Protein 4ASM (pdb70)

B-factor: mean 12.95, std 9.37, range [2.99, 90.41]

Radius of gyration: 19.52 Å; Cα contacts (8 Å, |Δi|>4): 991; chains: 1; bounding box: 54×46×47 Å

Solvent-accessible surface area: 14973 Å² total; per-residue (Å²): 211,87,60,8,79,144,34,102,51,32,6,116,16,27,107,76,85,90,40,123,39,47,87,60,1,4,5,24,0,84,32,99,24,108,62,34,107,98,84,46,54,10,14,34,167,65,81,126,15,0,22,1,36,16,0,44,117,89,110,44,110,61,11,101,106,86,6,34,5,0,0,52,19,38,36,40,6,0,8,0,54,82,21,33,0,20,0,37,0,22,55,82,129,81,32,91,47,65,21,88,10,99,126,135,65,94,43,65,36,68,24,0,46,0,0,1,0,0,2,90,49,93,7,80,65,55,2,0,2,1,0,96,1,56,1,3,56,8,1,3,0,0,7,0,23,1,5,1,15,52,21,19,1,12,0,4,0,1,18,0,4,0,1,20,16,95,90,91,65,0,59,136,32,0,19,67,0,2,1,0,0,18,0,24,35,81,88,144,72,109,43,66,11,60,5,24,4,104,22,0,40,9,9,102,101,85,21,118,55,4,6,33,92,69,4,42,0,0,1,7,1,51,28,33,37,60,0,13,1,1,5,72,31,74,49,0,1,9,2,14,47,21,0,2,18,2,54,59,50,106,25,72,68,44,52,6,25,4,35,14,31,87,48,66,26,55,115,7,128,32,78,117,85,140,62,37,8,76,36,55,130,9,90,44,24,76,39,0,70,124,102,9,133,20,10,5,0,0,0,8,37,28,26,123,47,53,57,80,0,43,79,76,0,4,0,0,0,0,0,17,1,22,35,93,3,1,52,47,144,48,15,8,46,86,71,27,35,89,65,106,176,37,1,16,0,40,0,28,3,0,2,1,16,58,27,57,148

Nearest PDB structures (foldseek):
  4asm-assembly1_B  TM=1.003E+00  e=2.017E-78  Zobellia galactanivorans
  5t9x-assembly3_C  TM=9.000E-01  e=1.193E-32  Bacteroides uniformis
  3wz1-assembly1_A  TM=9.423E-01  e=1.348E-29  Microbulbifer thermotolerans
  4atf-assembly1_A  TM=8.490E-01  e=2.443E-29  Zobellia galactanivorans
  1o4z-assembly1_A  TM=8.533E-01  e=2.873E-29  Zobellia galactanivorans

Foldseek 3Di:
DAPCPVPDDLDDLDPPKDKDFPVLQWALLADWFAFDQDFDFDHPDPHRFKTFDDDDAPVRHRDCDQAAALEGEGRRQWIGYPLWTKKFKAFDPPAKDWDQAPVRRIDIFGHIYIIKMWTPDWDDPQKKKKFWWQAFLFQWWFFKWWAFSNRFWIFTFWTASFHCAPVSVNQVRFQWTQGKIWGFQDPPVTDIDMAFAPQSRPHAPPRSGSHRPTWMWMWRPHFQFKIWIDIRSHTAKMGGFFKIWGQHRHRDIWIKGAPDWPDQAQVIDADDDPRTRDIDTADDNVRRVVPGDATPQRSHCSVVPSSTDDGIIIIMTMIHDHNVCRVSVVGHDPVQSVDRRSGMMIISIMIMIHMDD

Sequence (357 aa):
QYDWDNVPIPANAGAGKTWKLQTAASDDFNYTFNPTNNVVDFGPNGNMKWYNKYHNRPNGQPNNFEGPGPTKWMQNHVAVSGGNLNIWASRIPGATKSFTGSNNTPPISRPEETRAGCITNKTRVKYPVFVEARVKVMNSTLASDIWLLSPDDTQEIDIMECYGGPGNDNRNSYFASKIHLSHHVFIRPPNFKDYQPADLNSWWGKNGVTQWGGKTIRIGVNWVSPTRLEYFVDGQMVRILDNDAVQTRLADGTWQYTYPAGVTSTGVNGQLIKENGYQKMNIASSLSDAKNKSNISVIDPFNYLNNGRKFSKEMDIIINVEDQSWQAEAYRSPNAAEMANFYDNNLLVDWIRVYKPVN

Structure (mmCIF, N/CA/C/O backbone):
data_4ASM
#
_entry.id   4ASM
#
_cell.length_a   53.247
_cell.length_b   77.268
_cell.length_c   83.695
_cell.angle_alpha   90.00
_cell.angle_beta   90.00
_cell.angle_gamma   90.00
#
_symmetry.space_group_name_H-M   'P 21 21 21'
#
loop_
_entity.id
_entity.type
_entity.pdbx_description
1 polymer 'BETA-AGARASE D'
2 non-polymer 'CALCIUM ION'
3 non-polymer IMIDAZOLE
4 non-polymer DI(HYDROXYETHYL)ETHER
5 water water
#
loop_
_atom_site.group_PDB
_atom_site.id
_atom_site.type_symbol
_atom_site.label_atom_id
_atom_site.label_alt_id
_atom_site.label_comp_id
_atom_site.label_asym_id
_atom_site.label_entity_id
_atom_site.label_seq_id
_atom_site.pdbx_PDB_ins_code
_atom_site.Cartn_x
_atom_site.Cartn_y
_atom_site.Cartn_z
_atom_site.occupancy
_atom_site.B_iso_or_equiv
_atom_site.auth_seq_id
_atom_site.auth_comp_id
_atom_site.auth_asym_id
_atom_site.auth_atom_id
_atom_site.pdbx_PDB_model_num
ATOM 1 N N . GLN A 1 7 ? 10.522 36.510 4.211 1.00 18.95 2 GLN B N 1
ATOM 2 C CA . GLN A 1 7 ? 11.084 36.776 5.577 1.00 18.57 2 GLN B CA 1
ATOM 3 C C . GLN A 1 7 ? 10.489 35.826 6.610 1.00 17.53 2 GLN B C 1
ATOM 4 O O . GLN A 1 7 ? 9.323 35.428 6.498 1.00 18.60 2 GLN B O 1
ATOM 10 N N . TYR A 1 8 ? 11.304 35.458 7.598 1.00 15.12 3 TYR B N 1
ATOM 11 C CA . TYR A 1 8 ? 10.901 34.491 8.623 1.00 13.48 3 TYR B CA 1
ATOM 12 C C . TYR A 1 8 ? 11.337 34.985 9.983 1.00 12.56 3 TYR B C 1
ATOM 13 O O . TYR A 1 8 ? 12.315 35.736 10.083 1.00 12.17 3 TYR B O 1
ATOM 22 N N . ASP A 1 9 ? 10.642 34.525 11.026 1.00 11.19 4 ASP B N 1
ATOM 23 C CA . ASP A 1 9 ? 10.964 34.916 12.404 1.00 11.09 4 ASP B CA 1
ATOM 24 C C . ASP A 1 9 ? 12.413 34.667 12.791 1.00 10.96 4 ASP B C 1
ATOM 25 O O . ASP A 1 9 ? 12.954 35.385 13.653 1.00 11.60 4 ASP B O 1
ATOM 30 N N . TRP A 1 10 ? 13.018 33.647 12.187 1.00 9.93 5 TRP B N 1
ATOM 31 C CA . TRP A 1 10 ? 14.361 33.199 12.542 1.00 9.78 5 TRP B CA 1
ATOM 32 C C . TRP A 1 10 ? 15.431 33.846 11.679 1.00 10.69 5 TRP B C 1
ATOM 33 O O . TRP A 1 10 ? 16.601 33.478 11.756 1.00 10.38 5 TRP B O 1
ATOM 44 N N . ASP A 1 11 ? 15.050 34.787 10.812 1.00 11.43 6 ASP B N 1
ATOM 45 C CA . ASP A 1 11 ? 16.023 35.317 9.863 1.00 12.95 6 ASP B CA 1
ATOM 46 C C . ASP A 1 11 ? 17.291 35.852 10.542 1.00 12.63 6 ASP B C 1
ATOM 47 O O . ASP A 1 11 ? 18.382 35.667 10.022 1.00 13.63 6 ASP B O 1
ATOM 52 N N . ASN A 1 12 ? 17.119 36.492 11.697 1.00 12.53 7 ASN B N 1
ATOM 53 C CA . ASN A 1 12 ? 18.233 37.131 12.416 1.00 12.03 7 ASN B CA 1
ATOM 54 C C . ASN A 1 12 ? 18.997 36.198 13.359 1.00 11.33 7 ASN B C 1
ATOM 55 O O . ASN A 1 12 ? 19.922 36.626 14.059 1.00 10.71 7 ASN B O 1
ATOM 60 N N . VAL A 1 13 ? 18.610 34.925 13.373 1.00 9.90 8 VAL B N 1
ATOM 61 C CA . VAL A 1 13 ? 19.112 33.989 14.375 1.00 9.79 8 VAL B CA 1
ATOM 62 C C . VAL A 1 13 ? 20.133 33.047 13.770 1.00 9.62 8 VAL B C 1
ATOM 63 O O . VAL A 1 13 ? 19.807 32.250 12.891 1.00 9.43 8 VAL B O 1
ATOM 67 N N . PRO A 1 14 ? 21.389 33.127 14.219 1.00 10.05 9 PRO B N 1
ATOM 68 C CA . PRO A 1 14 ? 22.398 32.237 13.653 1.00 10.73 9 PRO B CA 1
ATOM 69 C C . PRO A 1 14 ? 22.029 30.763 13.813 1.00 10.59 9 PRO B C 1
ATOM 70 O O . PRO A 1 14 ? 21.411 30.377 14.808 1.00 10.23 9 PRO B O 1
ATOM 74 N N . ILE A 1 15 ? 22.389 29.978 12.811 1.00 11.27 10 ILE B N 1
ATOM 75 C CA . ILE A 1 15 ? 22.251 28.532 12.876 1.00 11.93 10 ILE B CA 1
ATOM 76 C C . ILE A 1 15 ? 23.447 27.999 13.663 1.00 11.49 10 ILE B C 1
ATOM 77 O O . ILE A 1 15 ? 24.591 28.152 13.234 1.00 11.86 10 ILE B O 1
ATOM 82 N N . PRO A 1 16 ? 23.200 27.393 14.845 1.00 11.12 11 PRO B N 1
ATOM 83 C CA . PRO A 1 16 ? 24.336 27.062 15.715 1.00 11.36 11 PRO B CA 1
ATOM 84 C C . PRO A 1 16 ? 25.097 25.802 15.323 1.00 11.42 11 PRO B C 1
ATOM 85 O O . PRO A 1 16 ? 26.216 25.598 15.787 1.00 13.00 11 PRO B O 1
ATOM 89 N N . ALA A 1 17 ? 24.498 24.956 14.494 1.00 10.44 12 ALA B N 1
ATOM 90 C CA . ALA A 1 17 ? 25.160 23.754 14.029 1.00 10.77 12 ALA B CA 1
ATOM 91 C C . ALA A 1 17 ? 26.115 24.088 12.884 1.00 11.22 12 ALA B C 1
ATOM 92 O O . ALA A 1 17 ? 25.898 25.050 12.126 1.00 11.53 12 ALA B O 1
ATOM 94 N N . ASN A 1 18 ? 27.168 23.292 12.774 1.00 11.68 13 ASN B N 1
ATOM 95 C CA . ASN A 1 18 ? 28.191 23.489 11.748 1.00 13.57 13 ASN B CA 1
ATOM 96 C C . ASN A 1 18 ? 27.867 22.659 10.514 1.00 13.69 13 ASN B C 1
ATOM 97 O O . ASN A 1 18 ? 27.892 21.430 10.587 1.00 14.48 13 ASN B O 1
ATOM 102 N N . ALA A 1 19 ? 27.591 23.337 9.393 1.00 14.25 14 ALA B N 1
ATOM 103 C CA . ALA A 1 19 ? 27.283 22.668 8.115 1.00 15.35 14 ALA B CA 1
ATOM 104 C C . ALA A 1 19 ? 28.470 21.886 7.560 1.00 16.45 14 ALA B C 1
ATOM 105 O O . ALA A 1 19 ? 28.292 20.984 6.737 1.00 17.43 14 ALA B O 1
ATOM 107 N N . GLY A 1 20 ? 29.673 22.234 8.019 1.00 17.89 15 GLY B N 1
ATOM 108 C CA . GLY A 1 20 ? 30.910 21.571 7.582 1.00 18.69 15 GLY B CA 1
ATOM 109 C C . GLY A 1 20 ? 31.679 22.432 6.592 1.00 19.73 15 GLY B C 1
ATOM 110 O O . GLY A 1 20 ? 31.124 23.359 5.986 1.00 19.38 15 GLY B O 1
ATOM 111 N N . ALA A 1 21 ? 32.967 22.133 6.438 1.00 21.00 16 ALA B N 1
ATOM 112 C CA . ALA A 1 21 ? 33.829 22.881 5.523 1.00 22.09 16 ALA B CA 1
ATOM 113 C C . ALA A 1 21 ? 33.304 22.801 4.092 1.00 22.45 16 ALA B C 1
ATOM 114 O O . ALA A 1 21 ? 33.017 21.713 3.580 1.00 23.36 16 ALA B O 1
ATOM 116 N N . GLY A 1 22 ? 33.145 23.967 3.476 1.00 23.03 17 GLY B N 1
ATOM 117 C CA . GLY A 1 22 ? 32.690 24.070 2.094 1.00 23.32 17 GLY B CA 1
ATOM 118 C C . GLY A 1 22 ? 31.183 24.056 1.937 1.00 23.28 17 GLY B C 1
ATOM 119 O O . GLY A 1 22 ? 30.664 24.223 0.828 1.00 23.84 17 GLY B O 1
ATOM 120 N N . LYS A 1 23 ? 30.484 23.886 3.055 1.00 22.62 18 LYS B N 1
ATOM 121 C CA . LYS A 1 23 ? 29.040 23.695 3.041 1.00 21.67 18 LYS B CA 1
ATOM 122 C C . LYS A 1 23 ? 28.289 24.819 3.728 1.00 20.92 18 LYS B C 1
ATOM 123 O O . LYS A 1 23 ? 28.849 25.566 4.537 1.00 21.13 18 LYS B O 1
ATOM 129 N N . THR A 1 24 ? 27.010 24.945 3.389 1.00 19.42 19 THR B N 1
ATOM 130 C CA . THR A 1 24 ? 26.130 25.910 4.031 1.00 18.16 19 THR B CA 1
ATOM 131 C C . THR A 1 24 ? 24.802 25.220 4.313 1.00 16.50 19 THR B C 1
ATOM 132 O O . THR A 1 24 ? 24.559 24.113 3.824 1.00 15.83 19 THR B O 1
ATOM 136 N N . TRP A 1 25 ? 23.959 25.881 5.102 1.00 14.92 20 TRP B N 1
ATOM 137 C CA . TRP A 1 25 ? 22.644 25.348 5.464 1.00 13.76 20 TRP B CA 1
ATOM 138 C C . TRP A 1 25 ? 21.581 25.838 4.499 1.00 13.61 20 TRP B C 1
ATOM 139 O O . TRP A 1 25 ? 21.474 27.040 4.250 1.00 14.24 20 TRP B O 1
ATOM 150 N N . LYS A 1 26 ? 20.807 24.900 3.967 1.00 13.13 21 LYS B N 1
ATOM 151 C CA . LYS A 1 26 ? 19.673 25.228 3.111 1.00 12.29 21 LYS B CA 1
ATOM 152 C C . LYS A 1 26 ? 18.352 25.032 3.848 1.00 11.60 21 LYS B C 1
ATOM 153 O O . LYS A 1 26 ? 18.061 23.933 4.322 1.00 11.45 21 LYS B O 1
ATOM 159 N N . LEU A 1 27 ? 17.554 26.093 3.919 1.00 10.58 22 LEU B N 1
ATOM 160 C CA . LEU A 1 27 ? 16.252 26.032 4.565 1.00 11.13 22 LEU B CA 1
ATOM 161 C C . LEU A 1 27 ? 15.326 25.069 3.838 1.00 11.06 22 LEU B C 1
ATOM 162 O O . LEU A 1 27 ? 15.176 25.140 2.609 1.00 11.74 22 LEU B O 1
ATOM 167 N N . GLN A 1 28 ? 14.725 24.164 4.608 1.00 10.48 23 GLN B N 1
ATOM 168 C CA . GLN A 1 28 ? 13.704 23.251 4.105 1.00 10.03 23 GLN B CA 1
ATOM 169 C C . GLN A 1 28 ? 12.366 23.942 4.281 1.00 10.59 23 GLN B C 1
ATOM 170 O O . GLN A 1 28 ? 11.789 23.985 5.366 1.00 10.09 23 GLN B O 1
ATOM 176 N N . THR A 1 29 ? 11.914 24.569 3.202 1.00 10.51 24 THR B N 1
ATOM 177 C CA . THR A 1 29 ? 10.805 25.504 3.235 1.00 11.70 24 THR B CA 1
ATOM 178 C C . THR A 1 29 ? 9.470 24.851 3.624 1.00 9.98 24 THR B C 1
ATOM 179 O O . THR A 1 29 ? 8.743 25.377 4.469 1.00 9.50 24 THR B O 1
ATOM 183 N N . ALA A 1 30 ? 9.176 23.681 3.063 1.00 9.55 25 ALA B N 1
ATOM 184 C CA . ALA A 1 30 ? 7.892 23.037 3.330 1.00 8.90 25 ALA B CA 1
ATOM 185 C C . ALA A 1 30 ? 7.785 22.565 4.778 1.00 8.79 25 ALA B C 1
ATOM 186 O O . ALA A 1 30 ? 6.732 22.659 5.379 1.00 9.16 25 ALA B O 1
ATOM 188 N N . ALA A 1 31 ? 8.900 22.075 5.329 1.00 8.74 26 ALA B N 1
ATOM 189 C CA . ALA A 1 31 ? 8.902 21.593 6.719 1.00 7.93 26 ALA B CA 1
ATOM 190 C C . ALA A 1 31 ? 8.836 22.706 7.757 1.00 8.00 26 ALA B C 1
ATOM 191 O O . ALA A 1 31 ? 8.257 22.529 8.831 1.00 7.90 26 ALA B O 1
ATOM 193 N N . SER A 1 32 ? 9.466 23.834 7.443 1.00 7.64 27 SER B N 1
ATOM 194 C CA . SER A 1 32 ? 9.621 24.910 8.422 1.00 7.83 27 SER B CA 1
ATOM 195 C C . SER A 1 32 ? 8.348 25.726 8.589 1.00 7.87 27 SER B C 1
ATOM 196 O O . SER A 1 32 ? 7.542 25.836 7.669 1.00 8.47 27 SER B O 1
ATOM 199 N N . ASP A 1 33 ? 8.169 26.306 9.768 1.00 7.47 28 ASP B N 1
ATOM 200 C CA . ASP A 1 33 ? 6.956 27.049 10.056 1.00 7.52 28 ASP B CA 1
ATOM 201 C C . ASP A 1 33 ? 7.221 28.077 11.161 1.00 8.10 28 ASP B C 1
ATOM 202 O O . ASP A 1 33 ? 7.653 27.711 12.267 1.00 7.94 28 ASP B O 1
ATOM 207 N N . ASP A 1 34 ? 6.972 29.355 10.885 1.00 8.08 29 ASP B N 1
ATOM 208 C CA . ASP A 1 34 ? 7.034 30.350 11.955 1.00 8.70 29 ASP B CA 1
ATOM 209 C C . ASP A 1 34 ? 5.681 30.743 12.564 1.00 8.16 29 ASP B C 1
ATOM 210 O O . ASP A 1 34 ? 5.605 31.706 13.346 1.00 8.31 29 ASP B O 1
ATOM 215 N N . PHE A 1 35 ? 4.628 29.983 12.227 1.00 7.58 30 PHE B N 1
ATOM 216 C CA . PHE A 1 35 ? 3.349 29.986 12.962 1.00 8.34 30 PHE B CA 1
ATOM 217 C C . PHE A 1 35 ? 2.699 31.362 13.129 1.00 9.44 30 PHE B C 1
ATOM 218 O O . PHE A 1 35 ? 2.174 31.669 14.194 1.00 9.60 30 PHE B O 1
ATOM 226 N N . ASN A 1 36 ? 2.679 32.161 12.060 1.00 10.91 31 ASN B N 1
ATOM 227 C CA . ASN A 1 36 ? 2.177 33.540 12.189 1.00 11.85 31 ASN B CA 1
ATOM 228 C C . ASN A 1 36 ? 0.766 33.749 11.625 1.00 13.05 31 ASN B C 1
ATOM 229 O O . ASN A 1 36 ? 0.213 34.863 11.645 1.00 14.20 31 ASN B O 1
ATOM 234 N N . TYR A 1 37 ? 0.173 32.640 11.223 1.00 11.13 32 TYR B N 1
ATOM 235 C CA . TYR A 1 37 ? -1.151 32.583 10.639 1.00 11.44 32 TYR B CA 1
ATOM 236 C C . TYR A 1 37 ? -2.170 32.184 11.697 1.00 11.85 32 TYR B C 1
ATOM 237 O O . TYR A 1 37 ? -1.821 31.971 12.872 1.00 12.25 32 TYR B O 1
ATOM 246 N N . THR A 1 38 ? -3.432 32.089 11.287 1.00 12.66 33 THR B N 1
ATOM 247 C CA . THR A 1 38 ? -4.497 31.639 12.157 1.00 13.67 33 THR B CA 1
ATOM 248 C C . THR A 1 38 ? -4.910 30.226 11.784 1.00 13.80 33 THR B C 1
ATOM 249 O O . THR A 1 38 ? -5.165 29.930 10.615 1.00 15.27 33 THR B O 1
ATOM 253 N N . PHE A 1 39 ? -4.905 29.340 12.779 1.00 12.25 34 PHE B N 1
ATOM 254 C CA . PHE A 1 39 ? -5.550 28.050 12.682 1.00 11.43 34 PHE B CA 1
ATOM 255 C C . PHE A 1 39 ? -6.407 27.924 13.934 1.00 11.63 34 PHE B C 1
ATOM 256 O O . PHE A 1 39 ? -5.876 27.821 15.047 1.00 11.50 34 PHE B O 1
ATOM 264 N N . ASN A 1 40 ? -7.726 27.983 13.773 1.00 12.22 35 ASN B N 1
ATOM 265 C CA . ASN A 1 40 ? -8.613 27.840 14.915 1.00 12.58 35 ASN B CA 1
ATOM 266 C C . ASN A 1 40 ? -8.792 26.367 15.268 1.00 11.93 35 ASN B C 1
ATOM 267 O O . ASN A 1 40 ? -8.878 25.521 14.372 1.00 11.67 35 ASN B O 1
ATOM 272 N N . PRO A 1 41 ? -8.844 26.058 16.573 1.00 10.82 36 PRO B N 1
ATOM 273 C CA . PRO A 1 41 ? -8.890 24.666 16.976 1.00 10.60 36 PRO B CA 1
ATOM 274 C C . PRO A 1 41 ? -10.184 24.001 16.523 1.00 11.07 36 PRO B C 1
ATOM 275 O O . PRO A 1 41 ? -11.234 24.662 16.437 1.00 11.19 36 PRO B O 1
ATOM 279 N N . THR A 1 42 ? -10.107 22.709 16.237 1.00 10.58 37 THR B N 1
ATOM 280 C CA . THR A 1 42 ? -11.248 21.928 15.761 1.00 10.78 37 THR B CA 1
ATOM 281 C C . THR A 1 42 ? -11.144 20.487 16.248 1.00 10.71 37 THR B C 1
ATOM 282 O O . THR A 1 42 ? -10.025 19.961 16.367 1.00 11.27 37 THR B O 1
ATOM 286 N N . ASN A 1 43 ? -12.290 19.859 16.510 1.00 11.57 38 ASN B N 1
ATOM 287 C CA . ASN A 1 43 ? -12.394 18.426 16.844 1.00 12.56 38 ASN B CA 1
ATOM 288 C C . ASN A 1 43 ? -12.073 17.530 15.648 1.00 11.59 38 ASN B C 1
ATOM 289 O O . ASN A 1 43 ? -11.811 16.346 15.812 1.00 12.17 38 ASN B O 1
ATOM 294 N N . ASN A 1 44 ? -12.150 18.079 14.435 1.00 11.48 39 ASN B N 1
ATOM 295 C CA . ASN A 1 44 ? -11.892 17.282 13.248 1.00 11.31 39 ASN B CA 1
ATOM 296 C C . ASN A 1 44 ? -10.404 17.073 13.038 1.00 10.42 39 ASN B C 1
ATOM 297 O O . ASN A 1 44 ? -9.602 17.948 13.380 1.00 10.55 39 ASN B O 1
ATOM 302 N N . VAL A 1 45 ? -10.050 15.926 12.471 1.00 10.50 40 VAL B N 1
ATOM 303 C CA . VAL A 1 45 ? -8.671 15.696 12.029 1.00 10.46 40 VAL B CA 1
ATOM 304 C C . VAL A 1 45 ? -8.478 16.452 10.728 1.00 11.18 40 VAL B C 1
ATOM 305 O O . VAL A 1 45 ? -9.145 16.155 9.722 1.00 12.37 40 VAL B O 1
ATOM 309 N N . VAL A 1 46 ? -7.610 17.455 10.761 1.00 10.04 41 VAL B N 1
ATOM 310 C CA . VAL A 1 46 ? -7.390 18.325 9.613 1.00 10.58 41 VAL B CA 1
ATOM 311 C C . VAL A 1 46 ? -5.907 18.652 9.423 1.00 10.57 41 VAL B C 1
ATOM 312 O O . VAL A 1 46 ? -5.099 18.587 10.371 1.00 10.43 41 VAL B O 1
ATOM 316 N N . ASP A 1 47 ? -5.563 19.028 8.203 1.00 10.57 42 ASP B N 1
ATOM 317 C CA . ASP A 1 47 ? -4.269 19.603 7.904 1.00 10.40 42 ASP B CA 1
ATOM 318 C C . ASP A 1 47 ? -4.349 21.093 8.194 1.00 10.57 42 ASP B C 1
ATOM 319 O O . ASP A 1 47 ? -5.425 21.706 8.070 1.00 12.15 42 ASP B O 1
ATOM 324 N N . PHE A 1 48 ? -3.217 21.695 8.532 1.00 10.21 43 PHE B N 1
ATOM 325 C CA . PHE A 1 48 ? -3.161 23.142 8.718 1.00 9.67 43 PHE B CA 1
ATOM 326 C C . PHE A 1 48 ? -1.816 23.725 8.324 1.00 10.21 43 PHE B C 1
ATOM 327 O O . PHE A 1 48 ? -0.832 23.009 8.161 1.00 9.51 43 PHE B O 1
ATOM 335 N N . GLY A 1 49 ? -1.806 25.036 8.126 1.00 10.11 44 GLY B N 1
ATOM 336 C CA . GLY A 1 49 ? -0.638 25.778 7.690 1.00 10.61 44 GLY B CA 1
ATOM 337 C C . GLY A 1 49 ? -1.040 27.152 7.188 1.00 11.16 44 GLY B C 1
ATOM 338 O O . GLY A 1 49 ? -2.223 27.495 7.190 1.00 11.59 44 GLY B O 1
ATOM 339 N N . PRO A 1 50 ? -0.055 27.943 6.767 1.00 12.54 45 PRO B N 1
ATOM 340 C CA . PRO A 1 50 ? -0.319 29.302 6.266 1.00 13.50 45 PRO B CA 1
ATOM 341 C C . PRO A 1 50 ? -0.956 29.245 4.889 1.00 15.87 45 PRO B C 1
ATOM 342 O O . PRO A 1 50 ? -0.753 28.276 4.155 1.00 15.62 45 PRO B O 1
ATOM 346 N N . ASN A 1 51 ? -1.715 30.277 4.531 1.00 17.89 46 ASN B N 1
ATOM 347 C CA . ASN A 1 51 ? -2.333 30.344 3.195 1.00 20.31 46 ASN B CA 1
ATOM 348 C C . ASN A 1 51 ? -2.936 28.990 2.795 1.00 21.05 46 ASN B C 1
ATOM 349 O O . ASN A 1 51 ? -3.735 28.421 3.541 1.00 21.32 46 ASN B O 1
ATOM 354 N N . GLY A 1 52 ? -2.531 28.474 1.635 1.00 21.61 47 GLY B N 1
ATOM 355 C CA . GLY A 1 52 ? -2.988 27.154 1.186 1.00 22.56 47 GLY B CA 1
ATOM 356 C C . GLY A 1 52 ? -2.197 25.980 1.759 1.00 23.24 47 GLY B C 1
ATOM 357 O O . GLY A 1 52 ? -2.673 24.832 1.746 1.00 23.68 47 GLY B O 1
ATOM 358 N N . ASN A 1 53 ? -0.999 26.259 2.271 1.00 22.60 48 ASN B N 1
ATOM 359 C CA . ASN A 1 53 ? -0.061 25.202 2.667 1.00 22.22 48 ASN B CA 1
ATOM 360 C C . ASN A 1 53 ? -0.576 24.237 3.728 1.00 21.08 48 ASN B C 1
ATOM 361 O O . ASN A 1 53 ? -1.191 24.630 4.722 1.00 21.84 48 ASN B O 1
ATOM 366 N N . MET A 1 54 ? -0.325 22.960 3.507 1.00 19.09 49 MET B N 1
ATOM 367 C CA . MET A 1 54 ? -0.588 21.959 4.523 1.00 17.95 49 MET B CA 1
ATOM 368 C C . MET A 1 54 ? 0.773 21.608 5.088 1.00 15.10 49 MET B C 1
ATOM 369 O O . MET A 1 54 ? 1.547 20.904 4.441 1.00 15.80 49 MET B O 1
ATOM 374 N N . LYS A 1 55 ? 1.080 22.094 6.287 1.00 10.62 50 LYS B N 1
ATOM 375 C CA . LYS A 1 55 ? 2.364 21.769 6.894 1.00 8.25 50 LYS B CA 1
ATOM 376 C C . LYS A 1 55 ? 2.242 20.757 8.025 1.00 7.08 50 LYS B C 1
ATOM 377 O O . LYS A 1 55 ? 3.221 20.098 8.351 1.00 6.90 50 LYS B O 1
ATOM 383 N N . TRP A 1 56 ? 1.073 20.687 8.647 1.00 6.53 51 TRP B N 1
ATOM 384 C CA . TRP A 1 56 ? 0.842 19.836 9.803 1.00 6.53 51 TRP B CA 1
ATOM 385 C C . TRP A 1 56 ? -0.529 19.205 9.735 1.00 7.12 51 TRP B C 1
ATOM 386 O O . TRP A 1 56 ? -1.411 19.704 9.019 1.00 6.95 51 TRP B O 1
ATOM 397 N N . TYR A 1 57 ? -0.729 18.146 10.507 1.00 6.44 52 TYR B N 1
ATOM 398 C CA . TYR A 1 57 ? -2.079 17.741 10.911 1.00 6.20 52 TYR B CA 1
ATOM 399 C C . TYR A 1 57 ? -2.161 17.603 12.430 1.00 6.34 52 TYR B C 1
ATOM 400 O O . TYR A 1 57 ? -1.146 17.358 13.107 1.00 6.42 52 TYR B O 1
ATOM 409 N N . ASN A 1 58 ? -3.372 17.779 12.956 1.00 6.67 53 ASN B N 1
ATOM 410 C CA . ASN A 1 58 ? -3.605 17.873 14.396 1.00 6.92 53 ASN B CA 1
ATOM 411 C C . ASN A 1 58 ? -3.791 16.524 15.077 1.00 6.57 53 ASN B C 1
ATOM 412 O O . ASN A 1 58 ? -4.640 16.373 15.979 1.00 7.07 53 ASN B O 1
ATOM 417 N N . LYS A 1 59 ? -2.956 15.557 14.688 1.00 7.01 54 LYS B N 1
ATOM 418 C CA . LYS A 1 59 ? -3.029 14.228 15.259 1.00 7.30 54 LYS B CA 1
ATOM 419 C C . LYS A 1 59 ? -1.636 13.608 15.325 1.00 6.86 54 LYS B C 1
ATOM 420 O O . LYS A 1 59 ? -0.746 14.012 14.595 1.00 7.12 54 LYS B O 1
ATOM 426 N N . TYR A 1 60 ? -1.486 12.632 16.216 1.00 6.85 55 TYR B N 1
ATOM 427 C CA . TYR A 1 60 ? -0.309 11.776 16.229 1.00 6.52 55 TYR B CA 1
ATOM 428 C C . TYR A 1 60 ? -0.122 11.121 14.859 1.00 6.87 55 TYR B C 1
ATOM 429 O O . TYR A 1 60 ? -1.073 10.937 14.109 1.00 7.86 55 TYR B O 1
ATOM 438 N N . HIS A 1 61 ? 1.115 10.749 14.554 1.00 5.89 56 HIS B N 1
ATOM 439 C CA . HIS A 1 61 ? 1.521 10.451 13.174 1.00 5.74 56 HIS B CA 1
ATOM 440 C C . HIS A 1 61 ? 0.880 9.212 12.555 1.00 6.52 56 HIS B C 1
ATOM 441 O O . HIS A 1 61 ? 0.653 8.201 13.229 1.00 7.18 56 HIS B O 1
ATOM 448 N N . ASN A 1 62 ? 0.595 9.314 11.259 1.00 6.57 57 ASN B N 1
ATOM 449 C CA . ASN A 1 62 ? 0.038 8.167 10.524 1.00 7.68 57 ASN B CA 1
ATOM 450 C C . ASN A 1 62 ? 0.989 6.982 10.476 1.00 9.06 57 ASN B C 1
ATOM 451 O O . ASN A 1 62 ? 2.210 7.113 10.612 1.00 8.73 57 ASN B O 1
ATOM 456 N N . ARG A 1 63 ? 0.402 5.812 10.241 1.00 10.14 58 ARG B N 1
ATOM 457 C CA . ARG A 1 63 ? 1.157 4.602 9.942 1.00 11.00 58 ARG B CA 1
ATOM 458 C C . ARG A 1 63 ? 1.908 4.705 8.612 1.00 11.59 58 ARG B C 1
ATOM 459 O O . ARG A 1 63 ? 1.572 5.542 7.784 1.00 11.04 58 ARG B O 1
ATOM 467 N N . PRO A 1 64 ? 2.935 3.858 8.396 1.00 12.18 59 PRO B N 1
ATOM 468 C CA . PRO A 1 64 ? 3.656 3.858 7.108 1.00 12.99 59 PRO B CA 1
ATOM 469 C C . PRO A 1 64 ? 2.733 3.788 5.870 1.00 13.65 59 PRO B C 1
ATOM 470 O O . PRO A 1 64 ? 3.022 4.445 4.866 1.00 14.40 59 PRO B O 1
ATOM 474 N N . ASN A 1 65 ? 1.636 3.027 5.967 1.00 14.40 60 ASN B N 1
ATOM 475 C CA . ASN A 1 65 ? 0.676 2.887 4.847 1.00 14.87 60 ASN B CA 1
ATOM 476 C C . ASN A 1 65 ? -0.302 4.053 4.671 1.00 15.52 60 ASN B C 1
ATOM 477 O O . ASN A 1 65 ? -1.147 4.043 3.763 1.00 16.30 60 ASN B O 1
ATOM 482 N N . GLY A 1 66 ? -0.205 5.045 5.552 1.00 14.53 61 GLY B N 1
ATOM 483 C CA . GLY A 1 66 ? -1.027 6.244 5.451 1.00 14.13 61 GLY B CA 1
ATOM 484 C C . GLY A 1 66 ? -2.268 6.221 6.321 1.00 14.22 61 GLY B C 1
ATOM 485 O O . GLY A 1 66 ? -2.940 7.256 6.477 1.00 14.46 61 GLY B O 1
ATOM 486 N N . GLN A 1 67 ? -2.585 5.046 6.871 1.00 13.71 62 GLN B N 1
ATOM 487 C CA . GLN A 1 67 ? -3.741 4.872 7.748 1.00 14.63 62 GLN B CA 1
ATOM 488 C C . GLN A 1 67 ? -3.466 5.539 9.093 1.00 13.96 62 GLN B C 1
ATOM 489 O O . GLN A 1 67 ? -2.302 5.665 9.481 1.00 13.60 62 GLN B O 1
ATOM 495 N N . PRO A 1 68 ? -4.524 5.987 9.793 1.00 13.99 63 PRO B N 1
ATOM 496 C CA . PRO A 1 68 ? -4.295 6.645 11.080 1.00 14.12 63 PRO B CA 1
ATOM 497 C C . PRO A 1 68 ? -3.642 5.718 12.107 1.00 13.88 63 PRO B C 1
ATOM 498 O O . PRO A 1 68 ? -3.862 4.492 12.111 1.00 14.32 63 PRO B O 1
ATOM 502 N N . ASN A 1 69 ? -2.810 6.310 12.965 1.00 12.56 64 ASN B N 1
ATOM 503 C CA . ASN A 1 69 ? -2.338 5.630 14.147 1.00 12.20 64 ASN B CA 1
ATOM 504 C C . ASN A 1 69 ? -3.165 6.203 15.288 1.00 12.27 64 ASN B C 1
ATOM 505 O O . ASN A 1 69 ? -3.023 7.381 15.637 1.00 13.08 64 ASN B O 1
ATOM 510 N N . ASN A 1 70 ? -4.037 5.372 15.866 1.00 12.46 65 ASN B N 1
ATOM 511 C CA . ASN A 1 70 ? -5.014 5.858 16.832 1.00 12.65 65 ASN B CA 1
ATOM 512 C C . ASN A 1 70 ? -4.568 5.753 18.297 1.00 12.08 65 ASN B C 1
ATOM 513 O O . ASN A 1 70 ? -5.388 5.886 19.211 1.00 12.97 65 ASN B O 1
ATOM 518 N N . PHE A 1 71 ? -3.268 5.523 18.509 1.00 10.48 66 PHE B N 1
ATOM 519 C CA . PHE A 1 71 ? -2.673 5.580 19.842 1.00 9.46 66 PHE B CA 1
ATOM 520 C C . PHE A 1 71 ? -2.981 6.922 20.467 1.00 9.50 66 PHE B C 1
ATOM 521 O O . PHE A 1 71 ? -2.776 7.963 19.849 1.00 8.68 66 PHE B O 1
ATOM 529 N N . GLU A 1 72 ? -3.469 6.897 21.699 1.00 9.53 67 GLU B N 1
ATOM 530 C CA . GLU A 1 72 ? -3.948 8.134 22.292 1.00 9.89 67 GLU B CA 1
ATOM 531 C C . GLU A 1 72 ? -3.008 8.760 23.304 1.00 8.88 67 GLU B C 1
ATOM 532 O O . GLU A 1 72 ? -3.336 9.767 23.900 1.00 8.34 67 GLU B O 1
ATOM 538 N N . GLY A 1 73 ? -1.841 8.152 23.486 1.00 8.27 68 GLY B N 1
ATOM 539 C CA . GLY A 1 73 ? -0.827 8.718 24.380 1.00 7.55 68 GLY B CA 1
ATOM 540 C C . GLY A 1 73 ? -0.424 7.830 25.539 1.00 6.72 68 GLY B C 1
ATOM 541 O O . GLY A 1 73 ? -1.087 6.829 25.858 1.00 7.11 68 GLY B O 1
ATOM 542 N N . PRO A 1 74 ? 0.696 8.178 26.173 1.00 5.99 69 PRO B N 1
ATOM 543 C CA . PRO A 1 74 ? 1.235 7.422 27.298 1.00 6.15 69 PRO B CA 1
ATOM 544 C C . PRO A 1 74 ? 0.483 7.745 28.576 1.00 6.22 69 PRO B C 1
ATOM 545 O O . PRO A 1 74 ? -0.217 8.770 28.657 1.00 6.55 69 PRO B O 1
ATOM 549 N N . GLY A 1 75 ? 0.651 6.912 29.598 1.00 6.08 70 GLY B N 1
ATOM 550 C CA . GLY A 1 75 ? 0.054 7.223 30.889 1.00 6.16 70 GLY B CA 1
ATOM 551 C C . GLY A 1 75 ? -1.436 7.490 30.781 1.00 5.81 70 GLY B C 1
ATOM 552 O O . GLY A 1 75 ? -2.135 6.831 30.007 1.00 6.38 70 GLY B O 1
ATOM 553 N N . PRO A 1 76 ? -1.930 8.464 31.561 1.00 5.50 71 PRO B N 1
ATOM 554 C CA . PRO A 1 76 ? -3.326 8.845 31.465 1.00 5.74 71 PRO B CA 1
ATOM 555 C C . PRO A 1 76 ? -3.540 9.983 30.443 1.00 5.57 71 PRO B C 1
ATOM 556 O O . PRO A 1 76 ? -4.537 10.707 30.528 1.00 6.31 71 PRO B O 1
ATOM 560 N N . THR A 1 77 ? -2.624 10.134 29.476 1.00 5.39 72 THR B N 1
ATOM 561 C CA . THR A 1 77 ? -2.812 11.111 28.392 1.00 5.72 72 THR B CA 1
ATOM 562 C C . THR A 1 77 ? -3.882 10.645 27.409 1.00 5.84 72 THR B C 1
ATOM 563 O O . THR A 1 77 ? -3.929 9.476 27.039 1.00 7.51 72 THR B O 1
ATOM 567 N N . LYS A 1 78 ? -4.745 11.582 27.002 1.00 5.52 73 LYS B N 1
ATOM 568 C CA . LYS A 1 78 ? -5.603 11.360 25.826 1.00 6.73 73 LYS B CA 1
ATOM 569 C C . LYS A 1 78 ? -5.399 12.516 24.863 1.00 6.42 73 LYS B C 1
ATOM 570 O O . LYS A 1 78 ? -5.861 13.636 25.106 1.00 6.58 73 LYS B O 1
ATOM 576 N N . TRP A 1 79 ? -4.710 12.254 23.758 1.00 6.38 74 TRP B N 1
ATOM 577 C CA . TRP A 1 79 ? -4.523 13.294 22.768 1.00 6.71 74 TRP B CA 1
ATOM 578 C C . TRP A 1 79 ? -5.850 13.665 22.112 1.00 7.35 74 TRP B C 1
ATOM 579 O O . TRP A 1 79 ? -6.692 12.795 21.835 1.00 8.86 74 TRP B O 1
ATOM 590 N N . MET A 1 80 ? -6.039 14.964 21.916 1.00 7.16 75 MET B N 1
ATOM 591 C CA . MET A 1 80 ? -7.303 15.509 21.443 1.00 9.33 75 MET B CA 1
ATOM 592 C C . MET A 1 80 ? -7.073 16.514 20.321 1.00 8.13 75 MET B C 1
ATOM 593 O O . MET A 1 80 ? -6.240 17.427 20.430 1.00 7.31 75 MET B O 1
ATOM 598 N N . GLN A 1 81 ? -7.826 16.353 19.236 1.00 7.98 76 GLN B N 1
ATOM 599 C CA . GLN A 1 81 ? -7.651 17.193 18.059 1.00 7.92 76 GLN B CA 1
ATOM 600 C C . GLN A 1 81 ? -7.784 18.671 18.390 1.00 7.38 76 GLN B C 1
ATOM 601 O O . GLN A 1 81 ? -7.030 19.494 17.861 1.00 7.35 76 GLN B O 1
ATOM 607 N N . ASN A 1 82 ? -8.749 19.019 19.251 1.00 6.97 77 ASN B N 1
ATOM 608 C CA . ASN A 1 82 ? -9.053 20.443 19.457 1.00 7.15 77 ASN B CA 1
ATOM 609 C C . ASN A 1 82 ? -8.148 21.153 20.468 1.00 7.41 77 ASN B C 1
ATOM 610 O O . ASN A 1 82 ? -8.411 22.306 20.830 1.00 8.31 77 ASN B O 1
ATOM 615 N N . HIS A 1 83 ? -7.095 20.461 20.914 1.00 6.30 78 HIS B N 1
ATOM 616 C CA . HIS A 1 83 ? -6.092 21.060 21.822 1.00 6.49 78 HIS B CA 1
ATOM 617 C C . HIS A 1 83 ? -4.855 21.562 21.067 1.00 6.37 78 HIS B C 1
ATOM 618 O O . HIS A 1 83 ? -3.747 21.561 21.590 1.00 6.03 78 HIS B O 1
ATOM 625 N N . VAL A 1 84 ? -5.079 22.035 19.842 1.00 6.80 79 VAL B N 1
ATOM 626 C CA . VAL A 1 84 ? -4.045 22.510 18.930 1.00 6.71 79 VAL B CA 1
ATOM 627 C C . VAL A 1 84 ? -4.614 23.732 18.231 1.00 7.42 79 VAL B C 1
ATOM 628 O O . VAL A 1 84 ? -5.735 23.691 17.737 1.00 7.36 79 VAL B O 1
ATOM 632 N N . ALA A 1 85 ? -3.855 24.822 18.228 1.00 7.03 80 ALA B N 1
ATOM 633 C CA . ALA A 1 85 ? -4.245 26.013 17.453 1.00 7.63 80 ALA B CA 1
ATOM 634 C C . ALA A 1 85 ? -2.991 26.779 17.041 1.00 7.38 80 ALA B C 1
ATOM 635 O O . ALA A 1 85 ? -1.902 26.571 17.589 1.00 7.00 80 ALA B O 1
ATOM 637 N N . VAL A 1 86 ? -3.137 27.665 16.059 1.00 7.96 81 VAL B N 1
ATOM 638 C CA . VAL A 1 86 ? -2.063 28.597 15.743 1.00 7.99 81 VAL B CA 1
ATOM 639 C C . VAL A 1 86 ? -2.692 29.975 15.823 1.00 9.21 81 VAL B C 1
ATOM 640 O O . VAL A 1 86 ? -3.722 30.215 15.194 1.00 9.73 81 VAL B O 1
ATOM 644 N N . SER A 1 87 ? -2.085 30.855 16.623 1.00 9.45 82 SER B N 1
ATOM 645 C CA . SER A 1 87 ? -2.575 32.233 16.792 1.00 10.76 82 SER B CA 1
ATOM 646 C C . SER A 1 87 ? -1.588 33.053 17.585 1.00 10.49 82 SER B C 1
ATOM 647 O O . SER A 1 87 ? -0.807 32.514 18.372 1.00 10.84 82 SER B O 1
ATOM 650 N N . GLY A 1 88 ? -1.583 34.367 17.342 1.00 10.23 83 GLY B N 1
ATOM 651 C CA . GLY A 1 88 ? -0.738 35.273 18.131 1.00 11.02 83 GLY B CA 1
ATOM 652 C C . GLY A 1 88 ? 0.737 35.088 17.858 1.00 10.20 83 GLY B C 1
ATOM 653 O O . GLY A 1 88 ? 1.586 35.517 18.645 1.00 12.28 83 GLY B O 1
ATOM 654 N N . GLY A 1 89 ? 1.051 34.450 16.733 1.00 10.04 84 GLY B N 1
ATOM 655 C CA . GLY A 1 89 ? 2.433 34.201 16.340 1.00 9.07 84 GLY B CA 1
ATOM 656 C C . GLY A 1 89 ? 3.005 32.866 16.816 1.00 8.74 84 GLY B C 1
ATOM 657 O O . GLY A 1 89 ? 4.159 32.572 16.565 1.00 8.84 84 GLY B O 1
ATOM 658 N N . ASN A 1 90 ? 2.188 32.072 17.493 1.00 8.23 85 ASN B N 1
ATOM 659 C CA . ASN A 1 90 ? 2.667 30.808 18.065 1.00 7.16 85 ASN B CA 1
ATOM 660 C C . ASN A 1 90 ? 1.768 29.644 17.712 1.00 6.36 85 ASN B C 1
ATOM 661 O O . ASN A 1 90 ? 0.540 29.792 17.654 1.00 7.09 85 ASN B O 1
ATOM 666 N N . LEU A 1 91 ? 2.376 28.465 17.556 1.00 6.12 86 LEU B N 1
ATOM 667 C CA . LEU A 1 91 ? 1.638 27.227 17.761 1.00 5.57 86 LEU B CA 1
ATOM 668 C C . LEU A 1 91 ? 1.267 27.135 19.252 1.00 5.99 86 LEU B C 1
ATOM 669 O O . LEU A 1 91 ? 2.127 27.356 20.119 1.00 6.50 86 LEU B O 1
ATOM 674 N N . ASN A 1 92 ? 0.010 26.802 19.533 1.00 5.99 87 ASN B N 1
ATOM 675 C CA . ASN A 1 92 ? -0.477 26.589 20.889 1.00 6.32 87 ASN B CA 1
ATOM 676 C C . ASN A 1 92 ? -0.859 25.117 20.994 1.00 6.29 87 ASN B C 1
ATOM 677 O O . ASN A 1 92 ? -1.659 24.630 20.195 1.00 6.73 87 ASN B O 1
ATOM 682 N N . ILE A 1 93 ? -0.275 24.403 21.959 1.00 5.79 88 ILE B N 1
ATOM 683 C CA . ILE A 1 93 ? -0.691 23.025 22.255 1.00 6.75 88 ILE B CA 1
ATOM 684 C C . ILE A 1 93 ? -0.879 22.954 23.754 1.00 6.34 88 ILE B C 1
ATOM 685 O O . ILE A 1 93 ? 0.060 23.207 24.502 1.00 6.33 88 ILE B O 1
ATOM 690 N N . TRP A 1 94 ? -2.083 22.624 24.203 1.00 5.89 89 TRP B N 1
ATOM 691 C CA . TRP A 1 94 ? -2.356 22.688 25.633 1.00 6.34 89 TRP B CA 1
ATOM 692 C C . TRP A 1 94 ? -2.929 21.410 26.195 1.00 6.13 89 TRP B C 1
ATOM 693 O O . TRP A 1 94 ? -3.179 20.447 25.467 1.00 7.00 89 TRP B O 1
ATOM 704 N N . ALA A 1 95 ? -3.106 21.425 27.513 1.00 6.03 90 ALA B N 1
ATOM 705 C CA . ALA A 1 95 ? -3.684 20.320 28.242 1.00 6.45 90 ALA B CA 1
ATOM 706 C C . ALA A 1 95 ? -4.868 20.817 29.046 1.00 7.18 90 ALA B C 1
ATOM 707 O O . ALA A 1 95 ? -4.905 21.992 29.440 1.00 7.43 90 ALA B O 1
ATOM 709 N N . SER A 1 96 ? -5.811 19.911 29.296 1.00 6.45 91 SER B N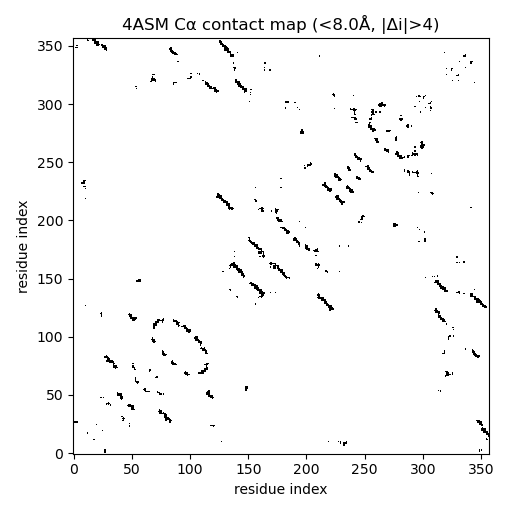 1
ATOM 710 C CA . SER A 1 96 ? -6.952 20.202 30.161 1.00 6.56 91 SER B CA 1
ATOM 711 C C . SER A 1 96 ? -7.455 18.902 30.767 1.00 7.01 91 SER B C 1
ATOM 712 O O . SER A 1 96 ? -7.023 17.817 30.363 1.00 7.32 91 SER B O 1
ATOM 715 N N . ARG A 1 97 ? -8.364 19.008 31.737 1.00 7.31 92 ARG B N 1
ATOM 716 C CA . ARG A 1 97 ? -9.004 17.826 32.295 1.00 8.02 92 ARG B CA 1
ATOM 717 C C . ARG A 1 97 ? -10.507 18.022 32.347 1.00 7.60 92 ARG B C 1
ATOM 718 O O . ARG A 1 97 ? -10.991 19.134 32.614 1.00 8.76 92 ARG B O 1
ATOM 726 N N . ILE A 1 98 ? -11.232 16.930 32.129 1.00 7.33 93 ILE B N 1
ATOM 727 C CA . ILE A 1 98 ? -12.692 16.901 32.256 1.00 8.06 93 ILE B CA 1
ATOM 728 C C . ILE A 1 98 ? -13.017 16.343 33.643 1.00 8.27 93 ILE B C 1
ATOM 729 O O . ILE A 1 98 ? -12.461 15.302 34.024 1.00 8.14 93 ILE B O 1
ATOM 734 N N . PRO A 1 99 ? -13.891 17.032 34.423 1.00 9.14 94 PRO B N 1
ATOM 735 C CA . PRO A 1 99 ? -14.150 16.495 35.774 1.00 10.31 94 PRO B CA 1
ATOM 736 C C . PRO A 1 99 ? -14.642 15.040 35.749 1.00 10.50 94 PRO B C 1
ATOM 737 O O . PRO A 1 99 ? -15.516 14.683 34.945 1.00 10.79 94 PRO B O 1
ATOM 741 N N . GLY A 1 100 ? -14.048 14.200 36.586 1.00 10.54 95 GLY B N 1
ATOM 742 C CA . GLY A 1 100 ? -14.437 12.789 36.711 1.00 10.66 95 GLY B CA 1
ATOM 743 C C . GLY A 1 100 ? -13.876 11.842 35.668 1.00 10.48 95 GLY B C 1
ATOM 744 O O . GLY A 1 100 ? -14.112 10.630 35.740 1.00 11.56 95 GLY B O 1
ATOM 745 N N . ALA A 1 101 ? -13.155 12.377 34.674 1.00 9.93 96 ALA B N 1
ATOM 746 C CA . ALA A 1 101 ? -12.580 11.547 33.623 1.00 9.50 96 ALA B CA 1
ATOM 747 C C . ALA A 1 101 ? -11.269 10.973 34.134 1.00 10.21 96 ALA B C 1
ATOM 748 O O . ALA A 1 101 ? -10.413 11.701 34.658 1.00 9.71 96 ALA B O 1
ATOM 750 N N . THR A 1 102 ? -11.124 9.668 33.986 1.00 10.01 97 THR B N 1
ATOM 751 C CA . THR A 1 102 ? -9.919 8.956 34.405 1.00 10.43 97 THR B CA 1
ATOM 752 C C . THR A 1 102 ? -9.399 8.059 33.278 1.00 10.33 97 THR B C 1
ATOM 753 O O . THR A 1 102 ? -10.120 7.758 32.305 1.00 10.30 97 THR B O 1
ATOM 757 N N . LYS A 1 103 ? -8.144 7.637 33.388 1.00 9.70 98 LYS B N 1
ATOM 758 C CA . LYS A 1 103 ? -7.568 6.724 32.409 1.00 9.39 98 LYS B CA 1
ATOM 759 C C . LYS A 1 103 ? -6.653 5.735 33.093 1.00 10.77 98 LYS B C 1
ATOM 760 O O . LYS A 1 103 ? -5.887 6.114 33.984 1.00 10.11 98 LYS B O 1
ATOM 766 N N . SER A 1 104 ? -6.735 4.483 32.638 1.00 11.90 99 SER B N 1
ATOM 767 C CA . SER A 1 104 ? -5.927 3.381 33.137 1.00 12.93 99 SER B CA 1
ATOM 768 C C . SER A 1 104 ? -4.708 3.165 32.241 1.00 12.24 99 SER B C 1
ATOM 769 O O . SER A 1 104 ? -4.761 3.334 31.009 1.00 12.92 99 SER B O 1
ATOM 772 N N . PHE A 1 105 ? -3.597 2.790 32.869 1.00 10.96 100 PHE B N 1
ATOM 773 C CA . PHE A 1 105 ? -2.370 2.460 32.176 1.00 10.39 100 PHE B CA 1
ATOM 774 C C . PHE A 1 105 ? -1.580 1.494 33.057 1.00 10.08 100 PHE B C 1
ATOM 775 O O . PHE A 1 105 ? -1.854 1.364 34.257 1.00 9.89 100 PHE B O 1
ATOM 783 N N . THR A 1 106 ? -0.605 0.836 32.452 1.00 10.93 101 THR B N 1
ATOM 784 C CA . THR A 1 106 ? 0.214 -0.137 33.169 1.00 10.95 101 THR B CA 1
ATOM 785 C C . THR A 1 106 ? 1.258 0.600 34.011 1.00 10.62 101 THR B C 1
ATOM 786 O O . THR A 1 106 ? 2.085 1.364 33.482 1.00 10.87 101 THR B O 1
ATOM 790 N N . GLY A 1 107 ? 1.185 0.377 35.319 1.00 10.49 102 GLY B N 1
ATOM 791 C CA . GLY A 1 107 ? 2.116 0.988 36.259 1.00 10.46 102 GLY B CA 1
ATOM 792 C C . GLY A 1 107 ? 3.408 0.205 36.437 1.00 11.18 102 GLY B C 1
ATOM 793 O O . GLY A 1 107 ? 3.653 -0.812 35.761 1.00 11.20 102 GLY B O 1
ATOM 794 N N . SER A 1 108 ? 4.235 0.672 37.365 1.00 11.31 103 SER B N 1
ATOM 795 C CA . SER A 1 108 ? 5.564 0.107 37.579 1.00 11.93 103 SER B CA 1
ATOM 796 C C . SER A 1 108 ? 5.538 -1.306 38.161 1.00 12.57 103 SER B C 1
ATOM 797 O O . SER A 1 108 ? 6.577 -1.974 38.186 1.00 13.01 103 SER B O 1
ATOM 800 N N . ASN A 1 109 ? 4.376 -1.769 38.610 1.00 12.56 104 ASN B N 1
ATOM 801 C CA . ASN A 1 109 ? 4.262 -3.145 39.090 1.00 13.98 104 ASN B CA 1
ATOM 802 C C . ASN A 1 109 ? 3.667 -4.068 38.052 1.00 13.79 104 ASN B C 1
ATOM 803 O O . ASN A 1 109 ? 3.217 -5.169 38.380 1.00 12.96 104 ASN B O 1
ATOM 808 N N . ASN A 1 110 ? 3.649 -3.600 36.808 1.00 13.97 105 ASN B N 1
ATOM 809 C CA . ASN A 1 110 ? 3.170 -4.407 35.685 1.00 14.57 105 ASN B CA 1
ATOM 810 C C . ASN A 1 110 ? 1.709 -4.797 35.881 1.00 15.09 105 ASN B C 1
ATOM 811 O O . ASN A 1 110 ? 1.291 -5.928 35.579 1.00 15.87 105 ASN B O 1
ATOM 816 N N . THR A 1 111 ? 0.941 -3.860 36.429 1.00 14.86 106 THR B N 1
ATOM 817 C CA . THR A 1 111 ? -0.484 -4.035 36.689 1.00 15.34 106 THR B CA 1
ATOM 818 C C . THR A 1 111 ? -1.177 -2.684 36.409 1.00 14.77 106 THR B C 1
ATOM 819 O O . THR A 1 111 ? -0.516 -1.653 36.513 1.00 13.33 106 THR B O 1
ATOM 823 N N A PRO A 1 112 ? -2.529 -2.689 36.240 0.50 14.56 107 PRO B N 1
ATOM 824 N N B PRO A 1 112 ? -2.406 -2.685 35.855 0.50 14.40 107 PRO B N 1
ATOM 825 C CA A PRO A 1 112 ? -3.184 -1.460 35.825 0.50 14.30 107 PRO B CA 1
ATOM 826 C CA B PRO A 1 112 ? -2.977 -1.375 35.497 0.50 14.19 107 PRO B CA 1
ATOM 827 C C A PRO A 1 112 ? -3.298 -0.506 36.976 0.50 14.01 107 PRO B C 1
ATOM 828 C C B PRO A 1 112 ? -3.406 -0.543 36.713 0.50 13.77 107 PRO B C 1
ATOM 829 O O A PRO A 1 112 ? -3.536 -0.904 38.122 0.50 14.47 107 PRO B O 1
ATOM 830 O O B PRO A 1 112 ? -3.958 -1.094 37.649 0.50 14.38 107 PRO B O 1
ATOM 837 N N . ILE A 1 113 ? -3.111 0.768 36.687 1.00 13.20 108 ILE B N 1
ATOM 838 C CA . ILE A 1 113 ? -3.504 1.762 37.672 1.00 12.44 108 ILE B CA 1
ATOM 839 C C . ILE A 1 113 ? -4.234 2.904 36.960 1.00 11.71 108 ILE B C 1
ATOM 840 O O . ILE A 1 113 ? -4.088 3.054 35.751 1.00 10.61 108 ILE B O 1
ATOM 845 N N . SER A 1 114 ? -4.998 3.688 37.709 1.00 11.71 109 SER B N 1
ATOM 846 C CA . SER A 1 114 ? -5.790 4.793 37.142 1.00 11.87 109 SER B CA 1
ATOM 847 C C . SER A 1 114 ? -5.418 6.140 37.739 1.00 11.20 109 SER B C 1
ATOM 848 O O . SER A 1 114 ? -5.118 6.258 38.934 1.00 10.37 109 SER B O 1
ATOM 851 N N . ARG A 1 115 ? -5.439 7.162 36.889 1.00 9.40 110 ARG B N 1
ATOM 852 C CA . ARG A 1 115 ? -5.205 8.533 37.319 1.00 8.83 110 ARG B CA 1
ATOM 853 C C . ARG A 1 115 ? -6.175 9.416 36.555 1.00 8.65 110 ARG B C 1
ATOM 854 O O . ARG A 1 115 ? -6.754 8.961 35.570 1.00 8.26 110 ARG B O 1
ATOM 862 N N . PRO A 1 116 ? -6.359 10.679 36.988 1.00 8.33 111 PRO B N 1
ATOM 863 C CA . PRO A 1 116 ? -7.139 11.611 36.174 1.00 8.55 111 PRO B CA 1
ATOM 864 C C . PRO A 1 116 ? -6.612 11.696 34.749 1.00 7.63 111 PRO B C 1
ATOM 865 O O . PRO A 1 116 ? -5.399 11.750 34.519 1.00 7.74 111 PRO B O 1
ATOM 869 N N . GLU A 1 117 ? -7.526 11.692 33.784 1.00 7.46 112 GLU B N 1
ATOM 870 C CA A GLU A 1 117 ? -7.132 11.767 32.381 0.50 7.41 112 GLU B CA 1
ATOM 871 C CA B GLU A 1 117 ? -7.148 11.765 32.387 0.50 7.19 112 GLU B CA 1
ATOM 872 C C . GLU A 1 117 ? -6.704 13.174 32.006 1.00 7.67 112 GLU B C 1
ATOM 873 O O . GLU A 1 117 ? -7.360 14.145 32.346 1.00 8.32 112 GLU B O 1
ATOM 884 N N . THR A 1 118 ? -5.593 13.272 31.297 1.00 6.55 113 THR B N 1
ATOM 885 C CA . THR A 1 118 ? -5.097 14.565 30.834 1.00 6.94 113 THR B CA 1
ATOM 886 C C . THR A 1 118 ? -5.264 14.653 29.330 1.00 6.61 113 THR B C 1
ATOM 887 O O . THR A 1 118 ? -4.603 13.931 28.571 1.00 6.99 113 THR B O 1
ATOM 891 N N . ARG A 1 119 ? -6.151 15.546 28.911 1.00 5.87 114 ARG B N 1
ATOM 892 C CA . ARG A 1 119 ? -6.369 15.784 27.492 1.00 6.19 114 ARG B CA 1
ATOM 893 C C . ARG A 1 119 ? -5.250 16.690 27.018 1.00 6.32 114 ARG B C 1
ATOM 894 O O . ARG A 1 119 ? -4.884 17.628 27.717 1.00 6.31 114 ARG B O 1
ATOM 902 N N . ALA A 1 120 ? -4.710 16.426 25.827 1.00 6.43 115 ALA B N 1
ATOM 903 C CA . ALA A 1 120 ? -3.548 17.195 25.352 1.00 5.82 115 ALA B CA 1
ATOM 904 C C . ALA A 1 120 ? -3.443 17.185 23.834 1.00 6.04 115 ALA B C 1
ATOM 905 O O . ALA A 1 120 ? -3.840 16.240 23.196 1.00 6.14 115 ALA B O 1
ATOM 907 N N . GLY A 1 121 ? -2.823 18.199 23.268 1.00 5.57 116 GLY B N 1
ATOM 908 C CA . GLY A 1 121 ? -2.669 18.220 21.817 1.00 5.62 116 GLY B CA 1
ATOM 909 C C . GLY A 1 121 ? -1.436 17.458 21.332 1.00 5.33 116 GLY B C 1
ATOM 910 O O . GLY A 1 121 ? -0.468 17.255 22.077 1.00 4.99 116 GLY B O 1
ATOM 911 N N . CYS A 1 122 ? -1.472 17.069 20.063 1.00 6.13 117 CYS B N 1
ATOM 912 C CA . CYS A 1 122 ? -0.374 16.364 19.419 1.00 5.97 117 CYS B CA 1
ATOM 913 C C . CYS A 1 122 ? -0.480 16.648 17.938 1.00 6.32 117 CYS B C 1
ATOM 914 O O . CYS A 1 122 ? -1.572 16.506 17.374 1.00 7.32 117 CYS B O 1
ATOM 917 N N . ILE A 1 123 ? 0.628 17.048 17.316 1.00 5.84 118 ILE B N 1
ATOM 918 C CA . ILE A 1 123 ? 0.632 17.304 15.881 1.00 6.05 118 ILE B CA 1
ATOM 919 C C . ILE A 1 123 ? 1.784 16.594 15.212 1.00 5.64 118 ILE B C 1
ATOM 920 O O . ILE A 1 123 ? 2.805 16.307 15.847 1.00 5.77 118 ILE B O 1
ATOM 925 N N . THR A 1 124 ? 1.636 16.376 13.902 1.00 5.57 119 THR B N 1
ATOM 926 C CA . THR A 1 124 ? 2.675 15.779 13.061 1.00 5.46 119 THR B CA 1
ATOM 927 C C . THR A 1 124 ? 2.897 16.668 11.826 1.00 5.08 119 THR B C 1
ATOM 928 O O . THR A 1 124 ? 1.925 17.128 11.212 1.00 5.96 119 THR B O 1
ATOM 932 N N . ASN A 1 125 ? 4.155 16.916 11.482 1.00 5.38 120 ASN B N 1
ATOM 933 C CA . ASN A 1 125 ? 4.530 17.661 10.279 1.00 5.82 120 ASN B CA 1
ATOM 934 C C . ASN A 1 125 ? 4.385 16.789 9.041 1.00 6.33 120 ASN B C 1
ATOM 935 O O . ASN A 1 125 ? 4.654 15.577 9.084 1.00 7.15 120 ASN B O 1
ATOM 940 N N . LYS A 1 126 ? 3.925 17.395 7.940 1.00 7.29 121 LYS B N 1
ATOM 941 C CA . LYS A 1 126 ? 3.673 16.609 6.718 1.00 8.03 121 LYS B CA 1
ATOM 942 C C . LYS A 1 126 ? 4.946 16.316 5.922 1.00 8.20 121 LYS B C 1
ATOM 943 O O . LYS A 1 126 ? 4.902 15.556 4.952 1.00 9.63 121 LYS B O 1
ATOM 949 N N . THR A 1 127 ? 6.060 16.927 6.325 1.00 7.64 122 THR B N 1
ATOM 950 C CA . THR A 1 127 ? 7.336 16.747 5.655 1.00 8.14 122 THR B CA 1
ATOM 951 C C . THR A 1 127 ? 8.282 16.026 6.599 1.00 8.08 122 THR B C 1
ATOM 952 O O . THR A 1 127 ? 8.601 16.560 7.674 1.00 8.04 122 THR B O 1
ATOM 956 N N . ARG A 1 128 ? 8.732 14.841 6.192 1.00 7.86 123 ARG B N 1
ATOM 957 C CA . ARG A 1 128 ? 9.637 14.031 7.007 1.00 7.63 123 ARG B CA 1
ATOM 958 C C . ARG A 1 128 ? 11.069 14.524 6.924 1.00 7.56 123 ARG B C 1
ATOM 959 O O . ARG A 1 128 ? 11.445 15.256 6.014 1.00 8.25 123 ARG B O 1
ATOM 967 N N . VAL A 1 129 ? 11.868 14.128 7.908 1.00 7.24 124 VAL B N 1
ATOM 968 C CA . VAL A 1 129 ? 13.277 14.511 7.939 1.00 7.71 124 VAL B CA 1
ATOM 969 C C . VAL A 1 129 ? 14.180 13.285 8.042 1.00 7.73 124 VAL B C 1
ATOM 970 O O . VAL A 1 129 ? 13.784 12.235 8.577 1.00 7.81 124 VAL B O 1
ATOM 974 N N . LYS A 1 130 ? 15.401 13.425 7.538 1.00 7.48 125 LYS B N 1
ATOM 975 C CA . LYS A 1 130 ? 16.403 12.361 7.639 1.00 7.60 125 LYS B CA 1
ATOM 976 C C . LYS A 1 130 ? 17.789 12.999 7.626 1.00 7.53 125 LYS B C 1
ATOM 977 O O . LYS A 1 130 ? 17.991 14.051 7.003 1.00 7.56 125 LYS B O 1
ATOM 983 N N . TYR A 1 131 ? 18.750 12.370 8.308 1.00 7.74 126 TYR B N 1
ATOM 984 C CA . TYR A 1 131 ? 20.111 12.883 8.292 1.00 7.99 126 TYR B CA 1
ATOM 985 C C . TYR A 1 131 ? 20.575 13.056 6.832 1.00 8.61 126 TYR B C 1
ATOM 986 O O . TYR A 1 131 ? 20.174 12.286 5.941 1.00 9.12 126 TYR B O 1
ATOM 995 N N . PRO A 1 132 ? 21.399 14.078 6.577 1.00 8.70 127 PRO B N 1
ATOM 996 C CA . PRO A 1 132 ? 21.799 15.115 7.511 1.00 8.69 127 PRO B CA 1
ATOM 997 C C . PRO A 1 132 ? 20.739 16.209 7.580 1.00 8.73 127 PRO B C 1
ATOM 998 O O . PRO A 1 132 ? 20.274 16.702 6.546 1.00 9.67 127 PRO B O 1
ATOM 1002 N N . VAL A 1 133 ? 20.352 16.579 8.797 1.00 7.81 128 VAL B N 1
ATOM 1003 C CA . VAL A 1 133 ? 19.288 17.563 8.975 1.00 7.78 128 VAL B CA 1
ATOM 1004 C C . VAL A 1 133 ? 19.416 18.200 10.356 1.00 7.03 128 VAL B C 1
ATOM 1005 O O . VAL A 1 133 ? 19.739 17.510 11.333 1.00 6.86 128 VAL B O 1
ATOM 1009 N N . PHE A 1 134 ? 19.159 19.500 10.407 1.00 6.34 129 PHE B N 1
ATOM 1010 C CA . PHE A 1 134 ? 19.111 20.253 11.665 1.00 6.18 129 PHE B CA 1
ATOM 1011 C C . PHE A 1 134 ? 17.705 20.801 11.894 1.00 6.39 129 PHE B C 1
ATOM 1012 O O . PHE A 1 134 ? 17.126 21.439 11.005 1.00 7.10 129 PHE B O 1
ATOM 1020 N N . VAL A 1 135 ? 17.146 20.512 13.069 1.00 5.86 130 VAL B N 1
ATOM 1021 C CA . VAL A 1 135 ? 15.786 20.949 13.408 1.00 5.60 130 VAL B CA 1
ATOM 1022 C C . VAL A 1 135 ? 15.884 21.754 14.689 1.00 5.95 130 VAL B C 1
ATOM 1023 O O . VAL A 1 135 ? 16.423 21.263 15.673 1.00 6.08 130 VAL B O 1
ATOM 1027 N N . GLU A 1 136 ? 15.351 22.970 14.679 1.00 5.85 131 GLU B N 1
ATOM 1028 C CA . GLU A 1 136 ? 15.413 23.825 15.869 1.00 5.40 131 GLU B CA 1
ATOM 1029 C C . GLU A 1 136 ? 14.113 24.590 16.069 1.00 5.98 131 GLU B C 1
ATOM 1030 O O . GLU A 1 136 ? 13.528 25.075 15.092 1.00 6.23 131 GLU B O 1
ATOM 1036 N N . ALA A 1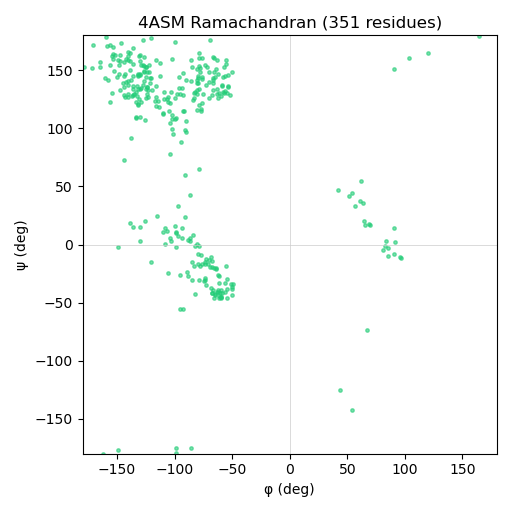 137 ? 13.677 24.724 17.324 1.00 5.29 132 ALA B N 1
ATOM 1037 C CA . ALA A 1 137 ? 12.461 25.460 17.648 1.00 5.06 132 ALA B CA 1
ATOM 1038 C C . ALA A 1 137 ? 12.703 26.521 18.698 1.00 5.87 132 ALA B C 1
ATOM 1039 O O . ALA A 1 137 ? 13.577 26.363 19.556 1.00 6.32 132 ALA B O 1
ATOM 1041 N N . ARG A 1 138 ? 11.926 27.602 18.619 1.00 5.55 133 ARG B N 1
ATOM 1042 C CA . ARG A 1 138 ? 11.877 28.575 19.701 1.00 5.73 133 ARG B CA 1
ATOM 1043 C C . ARG A 1 138 ? 10.562 28.326 20.414 1.00 5.63 133 ARG B C 1
ATOM 1044 O O . ARG A 1 138 ? 9.488 28.403 19.815 1.00 6.37 133 ARG B O 1
ATOM 1052 N N . VAL A 1 139 ? 10.650 28.025 21.709 1.00 5.96 134 VAL B N 1
ATOM 1053 C CA . VAL A 1 139 ? 9.522 27.472 22.455 1.00 6.00 134 VAL B CA 1
ATOM 1054 C C . VAL A 1 139 ? 9.479 27.988 23.888 1.00 5.70 134 VAL B C 1
ATOM 1055 O O . VAL A 1 139 ? 10.524 28.071 24.533 1.00 5.57 134 VAL B O 1
ATOM 1059 N N . LYS A 1 140 ? 8.282 28.362 24.356 1.00 5.88 135 LYS B N 1
ATOM 1060 C CA . LYS A 1 140 ? 8.080 28.646 25.762 1.00 6.92 135 LYS B CA 1
ATOM 1061 C C . LYS A 1 140 ? 7.669 27.339 26.419 1.00 6.33 135 LYS B C 1
ATOM 1062 O O . LYS A 1 140 ? 6.528 26.876 26.255 1.00 6.69 135 LYS B O 1
ATOM 1068 N N . VAL A 1 141 ? 8.605 26.764 27.174 1.00 6.65 136 VAL B N 1
ATOM 1069 C CA . VAL 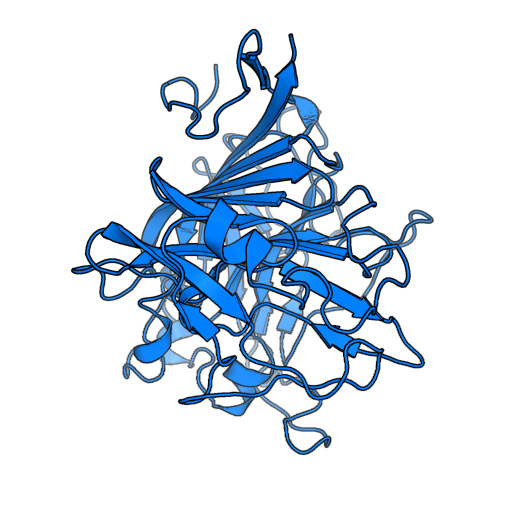A 1 141 ? 8.347 25.511 27.888 1.00 6.37 136 VAL B CA 1
ATOM 1070 C C . VAL A 1 141 ? 7.157 25.708 28.833 1.00 6.72 136 VAL B C 1
ATOM 1071 O O . VAL A 1 141 ? 7.072 26.738 29.513 1.00 6.23 136 VAL B O 1
ATOM 1075 N N . MET A 1 142 ? 6.240 24.743 28.903 1.00 6.55 137 MET B N 1
ATOM 1076 C CA . MET A 1 142 ? 5.107 24.878 29.814 1.00 7.78 137 MET B CA 1
ATOM 1077 C C . MET A 1 142 ? 5.548 24.926 31.263 1.00 6.93 137 MET B C 1
ATOM 1078 O O . MET A 1 142 ? 6.336 24.083 31.706 1.00 6.72 137 MET B O 1
ATOM 1083 N N . ASN A 1 143 ? 4.976 25.877 32.000 1.00 7.36 138 ASN B N 1
ATOM 1084 C CA . ASN A 1 143 ? 5.145 25.940 33.447 1.00 7.26 138 ASN B CA 1
ATOM 1085 C C . ASN A 1 143 ? 4.222 24.919 34.130 1.00 6.78 138 ASN B C 1
ATOM 1086 O O . ASN A 1 143 ? 3.287 25.265 34.858 1.00 7.02 138 ASN B O 1
ATOM 1091 N N . SER A 1 144 ? 4.503 23.650 33.852 1.00 7.06 139 SER B N 1
ATOM 1092 C CA . SER A 1 144 ? 3.651 22.515 34.210 1.00 6.77 139 SER B CA 1
ATOM 1093 C C . SER A 1 144 ? 4.538 21.322 34.466 1.00 6.38 139 SER B C 1
ATOM 1094 O O . SER A 1 144 ? 5.636 21.239 33.931 1.00 6.62 139 SER B O 1
ATOM 1097 N N . THR A 1 145 ? 4.051 20.391 35.286 1.00 6.42 140 THR B N 1
ATOM 1098 C CA . THR A 1 145 ? 4.779 19.147 35.510 1.00 6.52 140 THR B CA 1
ATOM 1099 C C . THR A 1 145 ? 4.624 18.175 34.333 1.00 6.76 140 THR B C 1
ATOM 1100 O O . THR A 1 145 ? 5.286 17.140 34.303 1.00 6.55 140 THR B O 1
ATOM 1104 N N . LEU A 1 146 ? 3.729 18.493 33.395 1.00 5.97 141 LEU B N 1
ATOM 1105 C CA . LEU A 1 146 ? 3.605 17.741 32.133 1.00 5.91 141 LEU B CA 1
ATOM 1106 C C . LEU A 1 146 ? 4.829 17.904 31.256 1.00 5.98 141 LEU B C 1
ATOM 1107 O O . LEU A 1 146 ? 5.605 18.851 31.410 1.00 6.06 141 LEU B O 1
ATOM 1112 N N . ALA A 1 147 ? 4.979 16.975 30.308 1.00 5.09 142 ALA B N 1
ATOM 1113 C CA . ALA A 1 147 ? 6.095 17.007 29.364 1.00 5.87 142 ALA B CA 1
ATOM 1114 C C . ALA A 1 147 ? 5.795 17.941 28.194 1.00 5.97 142 ALA B C 1
ATOM 1115 O O . ALA A 1 147 ? 4.746 17.807 27.533 1.00 6.83 142 ALA B O 1
ATOM 1117 N N . SER A 1 148 ? 6.715 18.882 27.972 1.00 5.19 143 SER B N 1
ATOM 1118 C CA . SER A 1 148 ? 6.767 19.706 26.758 1.00 5.05 143 SER B CA 1
ATOM 1119 C C . SER A 1 148 ? 7.686 18.980 25.791 1.00 5.20 143 SER B C 1
ATOM 1120 O O . SER A 1 148 ? 8.887 18.811 26.087 1.00 5.48 143 SER B O 1
ATOM 1123 N N . ASP A 1 149 ? 7.129 18.521 24.662 1.00 5.10 144 ASP B N 1
ATOM 1124 C CA . ASP A 1 149 ? 7.840 17.600 23.755 1.00 5.04 144 ASP B CA 1
ATOM 1125 C C . ASP A 1 149 ? 7.946 18.114 22.334 1.00 5.08 144 ASP B C 1
ATOM 1126 O O . ASP A 1 149 ? 6.930 18.511 21.724 1.00 5.11 144 ASP B O 1
ATOM 1131 N N . ILE A 1 150 ? 9.167 18.089 21.794 1.00 4.87 145 ILE B N 1
ATOM 1132 C CA . ILE A 1 150 ? 9.398 18.300 20.360 1.00 4.82 145 ILE B CA 1
ATOM 1133 C C . ILE A 1 150 ? 10.311 17.174 19.946 1.00 4.34 145 ILE B C 1
ATOM 1134 O O . ILE A 1 150 ? 11.387 16.997 20.525 1.00 4.55 145 ILE B O 1
ATOM 1139 N N . TRP A 1 151 ? 9.874 16.364 18.990 1.00 4.80 146 TRP B N 1
ATOM 1140 C CA . TRP A 1 151 ? 10.618 15.138 18.737 1.00 5.00 146 TRP B CA 1
ATOM 1141 C C . TRP A 1 151 ? 10.418 14.595 17.328 1.00 5.28 146 TRP B C 1
ATOM 1142 O O . TRP A 1 151 ? 9.594 15.121 16.566 1.00 5.38 146 TRP B O 1
ATOM 1153 N N . LEU A 1 152 ? 11.203 13.571 16.998 1.00 4.52 147 LEU B N 1
ATOM 1154 C CA . LEU A 1 152 ? 11.180 12.925 15.680 1.00 5.50 147 LEU B CA 1
ATOM 1155 C C . LEU A 1 152 ? 10.922 11.430 15.867 1.00 5.68 147 LEU B C 1
ATOM 1156 O O . LEU A 1 152 ? 11.538 10.795 16.750 1.00 5.91 147 LEU B O 1
ATOM 1161 N N . LEU A 1 153 ? 10.037 10.851 15.053 1.00 5.80 148 LEU B N 1
ATOM 1162 C CA . LEU A 1 153 ? 9.694 9.429 15.218 1.00 6.35 148 LEU B CA 1
ATOM 1163 C C . LEU A 1 153 ? 9.470 8.798 13.856 1.00 6.70 148 LEU B C 1
ATOM 1164 O O . LEU A 1 153 ? 8.701 9.339 13.050 1.00 6.71 148 LEU B O 1
ATOM 1169 N N . SER A 1 154 ? 10.136 7.675 13.590 1.00 6.01 149 SER B N 1
ATOM 1170 C CA . SER A 1 154 ? 9.926 7.002 12.301 1.00 6.08 149 SER B CA 1
ATOM 1171 C C . SER A 1 154 ? 8.474 6.513 12.228 1.00 6.38 149 SER B C 1
ATOM 1172 O O . SER A 1 154 ? 7.894 6.156 13.254 1.00 6.68 149 SER B O 1
ATOM 1175 N N . PRO A 1 155 ? 7.867 6.555 11.031 1.00 6.55 150 PRO B N 1
ATOM 1176 C CA . PRO A 1 155 ? 6.486 6.050 10.879 1.00 7.26 150 PRO B CA 1
ATOM 1177 C C . PRO A 1 155 ? 6.246 4.657 11.481 1.00 7.56 150 PRO B C 1
ATOM 1178 O O . PRO A 1 155 ? 5.156 4.381 11.973 1.00 7.73 150 PRO B O 1
ATOM 1182 N N . ASP A 1 156 ? 7.256 3.781 11.436 1.00 7.39 151 ASP B N 1
ATOM 1183 C CA . ASP A 1 156 ? 7.069 2.425 11.972 1.00 7.93 151 ASP B CA 1
ATOM 1184 C C . ASP A 1 156 ? 7.345 2.300 13.468 1.00 7.22 151 ASP B C 1
ATOM 1185 O O . ASP A 1 156 ? 7.311 1.205 14.033 1.00 8.03 151 ASP B O 1
ATOM 1190 N N . ASP A 1 157 ? 7.610 3.442 14.117 1.00 7.12 152 ASP B N 1
ATOM 1191 C CA . ASP A 1 157 ? 7.715 3.531 15.585 1.00 7.33 152 ASP B CA 1
ATOM 1192 C C . ASP A 1 157 ? 8.969 2.825 16.165 1.00 6.55 152 ASP B C 1
ATOM 1193 O O . ASP A 1 157 ? 9.025 2.583 17.369 1.00 8.01 152 ASP B O 1
ATOM 1198 N N . THR A 1 158 ? 9.967 2.534 15.328 1.00 6.61 153 THR B N 1
ATOM 1199 C CA . THR A 1 158 ? 11.189 1.862 15.838 1.00 7.14 153 THR B CA 1
ATOM 1200 C C . THR A 1 158 ? 12.338 2.817 16.199 1.00 7.08 153 THR B C 1
ATOM 1201 O O . THR A 1 158 ? 13.201 2.473 16.989 1.00 7.27 153 THR B O 1
ATOM 1205 N N . GLN A 1 159 ? 12.377 3.990 15.570 1.00 7.04 154 GLN B N 1
ATOM 1206 C CA . GLN A 1 159 ? 13.522 4.882 15.728 1.00 6.66 154 GLN B CA 1
ATOM 1207 C C . GLN A 1 159 ? 13.033 6.275 16.034 1.00 6.51 154 GLN B C 1
ATOM 1208 O O . GLN A 1 159 ? 12.137 6.780 15.358 1.00 6.31 154 GLN B O 1
ATOM 1214 N N . GLU A 1 160 ? 13.654 6.911 17.033 1.00 5.81 155 GLU B N 1
ATOM 1215 C CA . GLU A 1 160 ? 13.198 8.220 17.531 1.00 5.70 155 GLU B CA 1
ATOM 1216 C C . GLU A 1 160 ? 14.380 9.071 17.943 1.00 6.12 155 GLU B C 1
ATOM 1217 O O . GLU A 1 160 ? 15.331 8.565 18.525 1.00 6.08 155 GLU B O 1
ATOM 1223 N N . ILE A 1 161 ? 14.315 10.353 17.612 1.00 5.09 156 ILE B N 1
ATOM 1224 C CA . ILE A 1 161 ? 15.326 11.316 18.074 1.00 5.53 156 ILE B CA 1
ATOM 1225 C C . ILE A 1 161 ? 14.559 12.465 18.667 1.00 5.55 156 ILE B C 1
ATOM 1226 O O . ILE A 1 161 ? 13.718 13.033 18.000 1.00 5.96 156 ILE B O 1
ATOM 1231 N N . ASP A 1 162 ? 14.816 12.785 19.932 1.00 5.88 157 ASP B N 1
ATOM 1232 C CA . ASP A 1 162 ? 14.098 13.883 20.559 1.00 6.91 157 ASP B CA 1
ATOM 1233 C C . ASP A 1 162 ? 14.884 15.171 20.400 1.00 7.31 157 ASP B C 1
ATOM 1234 O O . ASP A 1 162 ? 16.122 15.155 20.346 1.00 7.78 157 ASP B O 1
ATOM 1239 N N . ILE A 1 163 ? 14.148 16.273 20.296 1.00 6.78 158 ILE B N 1
ATOM 1240 C CA . ILE A 1 163 ? 14.737 17.602 20.373 1.00 7.02 158 ILE B CA 1
ATOM 1241 C C . ILE A 1 163 ? 14.597 18.074 21.821 1.00 6.32 158 ILE B C 1
ATOM 1242 O O . ILE A 1 163 ? 15.595 18.412 22.467 1.00 5.98 158 ILE B O 1
ATOM 1247 N N . MET A 1 164 ? 13.372 18.079 22.330 1.00 4.82 159 MET B N 1
ATOM 1248 C CA . MET A 1 164 ? 13.144 18.461 23.719 1.00 5.70 159 MET B CA 1
ATOM 1249 C C . MET A 1 164 ? 12.158 17.505 24.387 1.00 5.49 159 MET B C 1
ATOM 1250 O O . MET A 1 164 ? 11.104 17.192 23.824 1.00 5.11 159 MET B O 1
ATOM 1255 N N . GLU A 1 165 ? 12.501 17.056 25.602 1.00 4.92 160 GLU B N 1
ATOM 1256 C CA . GLU A 1 165 ? 11.551 16.421 26.518 1.00 5.43 160 GLU B CA 1
ATOM 1257 C C . GLU A 1 165 ? 11.823 17.103 27.852 1.00 5.69 160 GLU B C 1
ATOM 1258 O O . GLU A 1 165 ? 12.905 16.909 28.441 1.00 5.76 160 GLU B O 1
ATOM 1264 N N . CYS A 1 166 ? 10.888 17.944 28.299 1.00 4.73 161 CYS B N 1
ATOM 1265 C CA . CYS A 1 166 ? 11.124 18.773 29.471 1.00 4.93 161 CYS B CA 1
ATO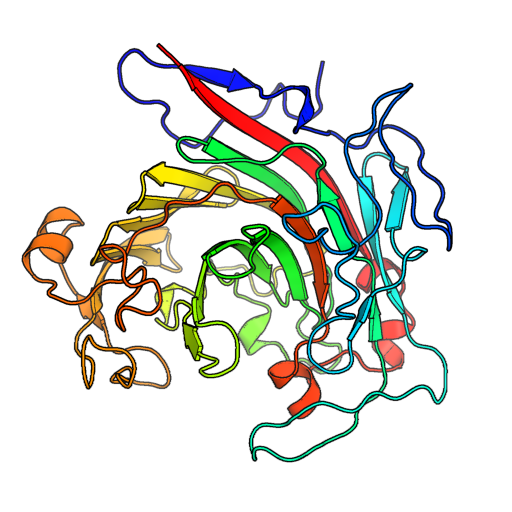M 1266 C C . CYS A 1 166 ? 9.863 18.849 30.316 1.00 5.37 161 CYS B C 1
ATOM 1267 O O . CYS A 1 166 ? 8.802 19.156 29.809 1.00 5.44 161 CYS B O 1
ATOM 1270 N N . TYR A 1 167 ? 9.997 18.532 31.603 1.00 5.20 162 TYR B N 1
ATOM 1271 C CA . TYR A 1 167 ? 8.905 18.664 32.573 1.00 5.57 162 TYR B CA 1
ATOM 1272 C C . TYR A 1 167 ? 9.212 19.900 33.391 1.00 6.63 162 TYR B C 1
ATOM 1273 O O . TYR A 1 167 ? 9.728 19.810 34.517 1.00 6.60 162 TYR B O 1
ATOM 1282 N N . GLY A 1 168 ? 8.925 21.055 32.787 1.00 6.00 163 GLY B N 1
ATOM 1283 C CA . GLY A 1 168 ? 9.567 22.300 33.194 1.00 6.37 163 GLY B CA 1
ATOM 1284 C C . GLY A 1 168 ? 9.079 22.986 34.445 1.00 5.72 163 GLY B C 1
ATOM 1285 O O . GLY A 1 168 ? 9.789 23.849 34.996 1.00 5.17 163 GLY B O 1
ATOM 1286 N N . GLY A 1 169 ? 7.877 22.649 34.892 1.00 5.92 164 GLY B N 1
ATOM 1287 C CA . GLY A 1 169 ? 7.323 23.312 36.067 1.00 6.85 164 GLY B CA 1
ATOM 1288 C C . GLY A 1 169 ? 7.573 22.503 37.323 1.00 7.06 164 GLY B C 1
ATOM 1289 O O . GLY A 1 169 ? 7.399 21.279 37.325 1.00 7.17 164 GLY B O 1
ATOM 1290 N N . PRO A 1 170 ? 8.013 23.164 38.409 1.00 7.54 165 PRO B N 1
ATOM 1291 C CA . PRO A 1 170 ? 8.233 22.422 39.639 1.00 7.83 165 PRO B CA 1
ATOM 1292 C C . PRO A 1 170 ? 6.961 21.984 40.342 1.00 7.33 165 PRO B C 1
ATOM 1293 O O . PRO A 1 170 ? 7.029 21.171 41.244 1.00 7.58 165 PRO B O 1
ATOM 1297 N N . GLY A 1 171 ? 5.814 22.511 39.943 1.00 6.88 166 GLY B N 1
ATOM 1298 C CA . GLY A 1 171 ? 4.576 22.286 40.691 1.00 6.93 166 GLY B CA 1
ATOM 1299 C C . GLY A 1 171 ? 4.367 23.362 41.741 1.00 7.35 166 GLY B C 1
ATOM 1300 O O . GLY A 1 171 ? 5.322 23.922 42.261 1.00 8.54 166 GLY B O 1
ATOM 1301 N N . ASN A 1 172 ? 3.107 23.632 42.048 1.00 7.42 167 ASN B N 1
ATOM 1302 C CA . ASN A 1 172 ? 2.787 24.622 43.075 1.00 7.62 167 ASN B CA 1
ATOM 1303 C C . ASN A 1 172 ? 3.268 24.213 44.462 1.00 8.90 167 ASN B C 1
ATOM 1304 O O . ASN A 1 172 ? 3.453 25.082 45.312 1.00 10.36 167 ASN B O 1
ATOM 1309 N N . ASP A 1 173 ? 3.524 22.918 44.670 1.00 7.73 168 ASP B N 1
ATOM 1310 C CA . ASP A 1 173 ? 4.098 22.410 45.929 1.00 8.20 168 ASP B CA 1
ATOM 1311 C C . ASP A 1 173 ? 5.541 21.919 45.751 1.00 8.27 168 ASP B C 1
ATOM 1312 O O . ASP A 1 173 ? 6.087 21.254 46.634 1.00 8.64 168 ASP B O 1
ATOM 1317 N N . ASN A 1 174 ? 6.150 22.214 44.595 1.00 7.76 169 ASN B N 1
ATOM 1318 C CA . ASN A 1 174 ? 7.533 21.816 44.303 1.00 7.39 169 ASN B CA 1
ATOM 1319 C C . ASN A 1 174 ? 7.800 20.315 44.192 1.00 6.96 169 ASN B C 1
ATOM 1320 O O . ASN A 1 174 ? 8.952 19.907 44.189 1.00 7.15 169 ASN B O 1
ATOM 1325 N N . ARG A 1 175 ? 6.747 19.520 44.022 1.00 7.02 170 ARG B N 1
ATOM 1326 C CA . ARG A 1 175 ? 6.921 18.057 43.949 1.00 6.63 170 ARG B CA 1
ATOM 1327 C C . ARG A 1 175 ? 7.744 17.587 42.733 1.00 7.28 170 ARG B C 1
ATOM 1328 O O . ARG A 1 175 ? 8.274 16.481 42.718 1.00 7.63 170 ARG B O 1
ATOM 1336 N N . ASN A 1 176 ? 7.813 18.437 41.712 1.00 6.59 171 ASN B N 1
ATOM 1337 C CA . ASN A 1 176 ? 8.586 18.173 40.492 1.00 7.28 171 ASN B CA 1
ATOM 1338 C C . ASN A 1 176 ? 9.855 19.041 40.376 1.00 7.35 171 ASN B C 1
ATOM 1339 O O . ASN A 1 176 ? 10.436 19.151 39.309 1.00 7.12 171 ASN B O 1
ATOM 1344 N N . SER A 1 177 ? 10.265 19.685 41.462 1.00 8.75 172 SER B N 1
ATOM 1345 C CA . SER A 1 177 ? 11.492 20.492 41.497 1.00 8.71 172 SER B CA 1
ATOM 1346 C C . SER A 1 177 ? 12.767 19.807 40.979 1.00 8.82 172 SER B C 1
ATOM 1347 O O . SER A 1 177 ? 13.621 20.469 40.389 1.00 10.00 172 SER B O 1
ATOM 1350 N N . TYR A 1 178 ? 12.905 18.495 41.189 1.00 8.37 173 TYR B N 1
ATOM 1351 C CA . TYR A 1 178 ? 14.124 17.794 40.767 1.00 9.79 173 TYR B CA 1
ATOM 1352 C C . TYR A 1 178 ? 14.217 17.794 39.252 1.00 9.82 173 TYR B C 1
ATOM 1353 O O . TYR A 1 178 ? 15.320 17.953 38.697 1.00 12.34 173 TYR B O 1
ATOM 1362 N N . PHE A 1 179 ? 13.067 17.622 38.588 1.00 8.74 174 PHE B N 1
ATOM 1363 C CA . PHE A 1 179 ? 13.037 17.521 37.116 1.00 8.19 174 PHE B CA 1
ATOM 1364 C C . PHE A 1 179 ? 12.900 18.860 36.426 1.00 8.18 174 PHE B C 1
ATOM 1365 O O . PHE A 1 179 ? 13.364 19.010 35.295 1.00 8.63 174 PHE B O 1
ATOM 1373 N N . ALA A 1 180 ? 12.292 19.836 37.101 1.00 7.22 175 ALA B N 1
ATOM 1374 C CA . ALA A 1 180 ? 12.012 21.131 36.475 1.00 5.91 175 ALA B CA 1
ATOM 1375 C C . ALA A 1 180 ? 13.262 21.886 36.024 1.00 6.33 175 ALA B C 1
ATOM 1376 O O . ALA A 1 180 ? 13.194 22.713 35.111 1.00 6.55 175 ALA B O 1
ATOM 1378 N N . SER A 1 181 ? 14.388 21.630 36.679 1.00 5.94 176 SER B N 1
ATOM 1379 C CA . SER A 1 181 ? 15.648 22.294 36.352 1.00 6.15 176 SER B CA 1
ATOM 1380 C C . SER A 1 181 ? 16.391 21.661 35.174 1.00 6.47 176 SER B C 1
ATOM 1381 O O . SER A 1 181 ? 17.442 22.149 34.775 1.00 6.87 176 SER B O 1
ATOM 1384 N N . LYS A 1 182 ? 15.838 20.580 34.603 1.00 5.66 177 LYS B N 1
ATOM 1385 C CA . LYS A 1 182 ? 16.558 19.836 33.566 1.00 6.39 177 LYS B CA 1
ATOM 1386 C C . LYS A 1 182 ? 15.790 19.737 32.245 1.00 5.49 177 LYS B C 1
ATOM 1387 O O . LYS A 1 182 ? 14.548 19.823 32.207 1.00 5.96 177 LYS B O 1
ATOM 1393 N N . ILE A 1 183 ? 16.548 19.578 31.164 1.00 5.23 178 ILE B N 1
ATOM 1394 C CA . ILE A 1 183 ? 15.965 19.225 29.868 1.00 5.25 178 ILE B CA 1
ATOM 1395 C C . ILE A 1 183 ? 16.534 17.872 29.517 1.00 5.21 178 ILE B C 1
ATOM 1396 O O . ILE A 1 183 ? 17.749 17.690 29.506 1.00 5.49 178 ILE B O 1
ATOM 1401 N N . HIS A 1 184 ? 15.655 16.901 29.278 1.00 4.92 179 HIS B N 1
ATOM 1402 C CA . HIS A 1 184 ? 16.128 15.593 28.842 1.00 4.91 179 HIS B CA 1
ATOM 1403 C C . HIS A 1 184 ? 16.503 15.620 27.372 1.00 5.22 179 HIS B C 1
ATOM 1404 O O . HIS A 1 184 ? 15.645 15.865 26.520 1.00 6.51 179 HIS B O 1
ATOM 1411 N N . LEU A 1 185 ? 17.785 15.395 27.102 1.00 5.09 180 LEU B N 1
ATOM 1412 C CA . LEU A 1 185 ? 18.327 15.396 25.736 1.00 5.39 180 LEU B CA 1
ATOM 1413 C C . LEU A 1 185 ? 18.407 13.921 25.355 1.00 5.85 180 LEU B C 1
ATOM 1414 O O . LEU A 1 185 ? 19.199 13.157 25.930 1.00 5.94 180 LEU B O 1
ATOM 1419 N N . SER A 1 186 ? 17.532 13.498 24.440 1.00 6.04 181 SER B N 1
ATOM 1420 C CA . SER A 1 186 ? 17.201 12.084 24.360 1.00 6.26 181 SER B CA 1
ATOM 1421 C C . SER A 1 186 ? 16.906 11.580 22.947 1.00 6.03 181 SER B C 1
ATOM 1422 O O . SER A 1 186 ? 16.844 12.339 21.983 1.00 6.02 181 SER B O 1
ATOM 1425 N N . HIS A 1 187 ? 16.735 10.266 22.869 1.00 5.67 182 HIS B N 1
ATOM 1426 C CA . HIS A 1 187 ? 16.294 9.584 21.656 1.00 5.49 182 HIS B CA 1
ATOM 1427 C C . HIS A 1 187 ? 15.734 8.270 22.147 1.00 5.40 182 HIS B C 1
ATOM 1428 O O . HIS A 1 187 ? 15.861 7.947 23.314 1.00 5.64 182 HIS B O 1
ATOM 1435 N N . HIS A 1 188 ? 15.078 7.513 21.269 1.00 5.55 183 HIS B N 1
ATOM 1436 C CA . HIS A 1 188 ? 14.677 6.167 21.656 1.00 5.71 183 HIS B CA 1
ATOM 1437 C C . HIS A 1 188 ? 14.925 5.234 20.493 1.00 5.89 183 HIS B C 1
ATOM 1438 O O . HIS A 1 188 ? 14.808 5.622 19.335 1.00 5.49 183 HIS B O 1
ATOM 1445 N N . VAL A 1 189 ? 15.215 3.979 20.830 1.00 5.75 184 VAL B N 1
ATOM 1446 C CA . VAL A 1 189 ? 15.105 2.880 19.874 1.00 6.28 184 VAL B CA 1
ATOM 1447 C C . VAL A 1 189 ? 14.183 1.818 20.474 1.00 6.61 184 VAL B C 1
ATOM 1448 O O . VAL A 1 189 ? 14.209 1.576 21.684 1.00 7.16 184 VAL B O 1
ATOM 1452 N N . PHE A 1 190 ? 13.385 1.180 19.614 1.00 6.59 185 PHE B N 1
ATOM 1453 C CA . PHE A 1 190 ? 12.374 0.203 20.077 1.00 6.79 185 PHE B CA 1
ATOM 1454 C C . PHE A 1 190 ? 12.453 -1.101 19.326 1.00 7.20 185 PHE B C 1
ATOM 1455 O O . PHE A 1 190 ? 12.716 -1.116 18.136 1.00 6.99 185 PHE B O 1
ATOM 1463 N N . ILE A 1 191 ? 12.160 -2.184 20.038 1.00 7.57 186 ILE B N 1
ATOM 1464 C CA . ILE A 1 191 ? 11.581 -3.357 19.388 1.00 9.10 186 ILE B CA 1
ATOM 1465 C C . ILE A 1 191 ? 10.074 -3.227 19.565 1.00 9.09 186 ILE B C 1
ATOM 1466 O O . ILE A 1 191 ? 9.591 -2.984 20.664 1.00 9.60 186 ILE B O 1
ATOM 1471 N N . ARG A 1 192 ? 9.342 -3.366 18.462 1.00 10.78 187 ARG B N 1
ATOM 1472 C CA . ARG A 1 192 ? 7.889 -3.281 18.490 1.00 11.94 187 ARG B CA 1
ATOM 1473 C C . ARG A 1 192 ? 7.305 -4.571 19.057 1.00 11.81 187 ARG B C 1
ATOM 1474 O O . ARG A 1 192 ? 7.989 -5.597 19.055 1.00 12.07 187 ARG B O 1
ATOM 1482 N N . PRO A 1 193 ? 6.048 -4.531 19.533 1.00 12.33 188 PRO B N 1
ATOM 1483 C CA . PRO A 1 193 ? 5.403 -5.801 19.872 1.00 12.30 188 PRO B CA 1
ATOM 1484 C C . PRO A 1 193 ? 5.536 -6.776 18.707 1.00 12.25 188 PRO B C 1
ATOM 1485 O O . PRO A 1 193 ? 5.513 -6.351 17.545 1.00 12.37 188 PRO B O 1
ATOM 1489 N N . PRO A 1 194 ? 5.622 -8.084 19.003 1.00 11.56 189 PRO B N 1
ATOM 1490 C CA . PRO A 1 194 ? 5.413 -8.719 20.315 1.00 11.70 189 PRO B CA 1
ATOM 1491 C C . PRO A 1 194 ? 6.505 -8.557 21.378 1.00 11.87 189 PRO B C 1
ATOM 1492 O O . PRO A 1 194 ? 6.192 -8.547 22.584 1.00 13.35 189 PRO B O 1
ATOM 1496 N N . ASN A 1 195 ? 7.765 -8.455 20.954 1.00 11.62 190 ASN B N 1
ATOM 1497 C CA . ASN A 1 195 ? 8.882 -8.392 21.895 1.00 11.44 190 ASN B CA 1
ATOM 1498 C C . ASN A 1 195 ? 9.225 -6.950 22.257 1.00 12.21 190 ASN B C 1
ATOM 1499 O O . ASN A 1 195 ? 10.349 -6.490 22.014 1.00 12.29 190 ASN B O 1
ATOM 1504 N N . PHE A 1 196 ? 8.253 -6.241 22.822 1.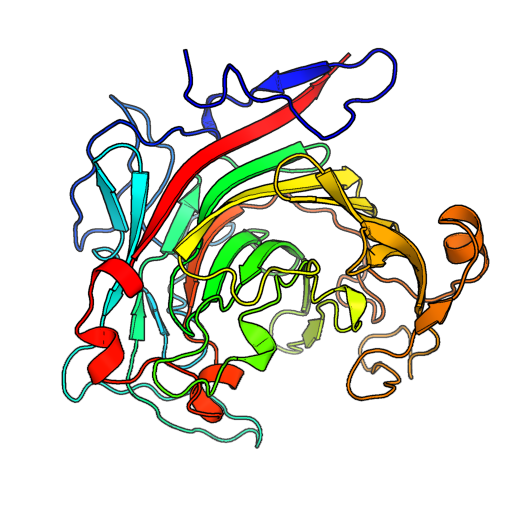00 11.54 191 PHE B N 1
ATOM 1505 C CA . PHE A 1 196 ? 8.401 -4.800 23.043 1.00 12.30 191 PHE B CA 1
ATOM 1506 C C . PHE A 1 196 ? 9.549 -4.473 23.993 1.00 11.33 191 PHE B C 1
ATOM 1507 O O . PHE A 1 196 ? 9.606 -4.976 25.128 1.00 10.92 191 PHE B O 1
ATOM 1515 N N . LYS A 1 197 ? 10.443 -3.608 23.512 1.00 11.04 192 LYS B N 1
ATOM 1516 C CA . LYS A 1 197 ? 11.549 -3.075 24.316 1.00 10.49 192 LYS B CA 1
ATOM 1517 C C . LYS A 1 197 ? 11.786 -1.622 23.937 1.00 9.83 192 LYS B C 1
ATOM 1518 O O . LYS A 1 197 ? 11.629 -1.244 22.779 1.00 9.53 192 LYS B O 1
ATOM 1524 N N . ASP A 1 198 ? 12.189 -0.832 24.932 1.00 9.57 193 ASP B N 1
ATOM 1525 C CA . ASP A 1 198 ? 12.390 0.606 24.759 1.00 9.05 193 ASP B CA 1
ATOM 1526 C C . ASP A 1 198 ? 13.722 0.997 25.392 1.00 8.69 193 ASP B C 1
ATOM 1527 O O . ASP A 1 198 ? 13.952 0.728 26.563 1.00 9.45 193 ASP B O 1
ATOM 1532 N N . TYR A 1 199 ? 14.607 1.586 24.594 1.00 7.55 194 TYR B N 1
ATOM 1533 C CA . TYR A 1 199 ? 15.837 2.193 25.115 1.00 7.12 194 TYR B CA 1
ATOM 1534 C C . TYR A 1 199 ? 15.865 3.710 24.881 1.00 6.96 194 TYR B C 1
ATOM 1535 O O . TYR A 1 199 ? 15.536 4.176 23.803 1.00 6.60 194 TYR B O 1
ATOM 1544 N N . GLN A 1 200 ? 16.283 4.445 25.907 1.00 6.84 195 GLN B N 1
ATOM 1545 C CA . GLN A 1 200 ? 16.569 5.874 25.827 1.00 6.20 195 GLN B CA 1
ATOM 1546 C C . GLN A 1 200 ? 17.769 6.191 26.737 1.00 6.27 195 GLN B C 1
ATOM 1547 O O . GLN A 1 200 ? 18.066 5.436 27.674 1.00 7.30 195 GLN B O 1
ATOM 1553 N N . PRO A 1 201 ? 18.467 7.300 26.457 1.00 6.45 196 PRO B N 1
ATOM 1554 C CA . PRO A 1 201 ? 19.566 7.693 27.341 1.00 6.44 196 PRO B CA 1
ATOM 1555 C C . PRO A 1 201 ? 19.122 7.892 28.777 1.00 5.82 196 PRO B C 1
ATOM 1556 O O . PRO A 1 201 ? 18.124 8.569 29.056 1.00 6.45 196 PRO B O 1
ATOM 1560 N N . ALA A 1 202 ? 19.890 7.271 29.674 1.00 6.13 197 ALA B N 1
ATOM 1561 C CA . ALA A 1 202 ? 19.636 7.315 31.107 1.00 5.69 197 ALA B CA 1
ATOM 1562 C C . ALA A 1 202 ? 20.896 7.695 31.893 1.00 5.47 197 ALA B C 1
ATOM 1563 O O . ALA A 1 202 ? 20.953 7.490 33.106 1.00 6.49 197 ALA B O 1
ATOM 1565 N N . ASP A 1 203 ? 21.911 8.218 31.205 1.00 5.24 198 ASP B N 1
ATOM 1566 C CA . ASP A 1 203 ? 23.057 8.779 31.912 1.00 5.68 198 ASP B CA 1
ATOM 1567 C C . ASP A 1 203 ? 22.631 10.067 32.604 1.00 6.28 198 ASP B C 1
ATOM 1568 O O . ASP A 1 203 ? 21.751 10.806 32.113 1.00 6.16 198 ASP B O 1
ATOM 1573 N N . LEU A 1 204 ? 23.265 10.343 33.741 1.00 6.61 199 LEU B N 1
ATOM 1574 C CA . LEU A 1 204 ? 23.011 11.579 34.479 1.00 7.74 199 LEU B CA 1
ATOM 1575 C C . LEU A 1 204 ? 23.098 12.807 33.553 1.00 6.82 199 LEU B C 1
ATOM 1576 O O . LEU A 1 204 ? 22.240 13.712 33.598 1.00 7.33 199 LEU B O 1
ATOM 1581 N N . ASN A 1 205 ? 24.114 12.835 32.696 1.00 6.23 200 ASN B N 1
ATOM 1582 C CA . ASN A 1 205 ? 24.345 14.003 31.836 1.00 6.40 200 ASN B CA 1
ATOM 1583 C C . ASN A 1 205 ? 23.254 14.219 30.775 1.00 6.67 200 ASN B C 1
ATOM 1584 O O . ASN A 1 205 ? 23.170 15.305 30.202 1.00 7.28 200 ASN B O 1
ATOM 1589 N N . SER A 1 206 ? 22.404 13.210 30.540 1.00 6.56 201 SER B N 1
ATOM 1590 C CA . SER A 1 206 ? 21.322 13.408 29.567 1.00 6.36 201 SER B CA 1
ATOM 1591 C C . SER A 1 206 ? 20.230 14.315 30.116 1.00 7.09 201 SER B C 1
ATOM 1592 O O . SER A 1 206 ? 19.383 14.805 29.368 1.00 6.46 201 SER B O 1
ATOM 1595 N N . TRP A 1 207 ? 20.231 14.500 31.431 1.00 6.10 202 TRP B N 1
ATOM 1596 C CA . TRP A 1 207 ? 19.322 15.441 32.086 1.00 7.33 202 TRP B CA 1
ATOM 1597 C C . TRP A 1 207 ? 20.117 16.742 32.224 1.00 7.91 202 TRP B C 1
ATOM 1598 O O . TRP A 1 207 ? 20.827 16.969 33.216 1.00 9.50 202 TRP B O 1
ATOM 1609 N N . TRP A 1 208 ? 20.042 17.567 31.186 1.00 7.14 203 TRP B N 1
ATOM 1610 C CA . TRP A 1 208 ? 20.928 18.697 31.036 1.00 7.13 203 TRP B CA 1
ATOM 1611 C C . TRP A 1 208 ? 20.412 19.927 31.776 1.00 6.83 203 TRP B C 1
ATOM 1612 O O . TRP A 1 208 ? 19.213 20.228 31.782 1.00 6.48 203 TRP B O 1
ATOM 1623 N N . GLY A 1 209 ? 21.323 20.666 32.400 1.00 7.50 204 GLY B N 1
ATOM 1624 C CA . GLY A 1 209 ? 20.942 21.889 33.086 1.00 8.83 204 GLY B CA 1
ATOM 1625 C C . GLY A 1 209 ? 22.064 22.919 33.054 1.00 8.49 204 GLY B C 1
ATOM 1626 O O . GLY A 1 209 ? 23.112 22.711 32.427 1.00 8.22 204 GLY B O 1
ATOM 1627 N N . LYS A 1 210 ? 21.822 24.046 33.725 1.00 8.60 205 LYS B N 1
ATOM 1628 C CA . LYS A 1 210 ? 22.713 25.194 33.685 1.00 8.95 205 LYS B CA 1
ATOM 1629 C C . LYS A 1 210 ? 22.639 25.882 35.025 1.00 8.38 205 LYS B C 1
ATOM 1630 O O . LYS A 1 210 ? 21.554 26.119 35.526 1.00 7.72 205 LYS B O 1
ATOM 1636 N N . ASN A 1 211 ? 23.790 26.218 35.603 1.00 8.34 206 ASN B N 1
ATOM 1637 C CA . ASN A 1 211 ? 23.778 26.953 36.871 1.00 8.26 206 ASN B CA 1
ATOM 1638 C C . ASN A 1 211 ? 22.941 28.222 36.776 1.00 8.04 206 ASN B C 1
ATOM 1639 O O . ASN A 1 211 ? 23.049 28.967 35.804 1.00 8.27 206 ASN B O 1
ATOM 1644 N N . GLY A 1 212 ? 22.123 28.443 37.797 1.00 8.63 207 GLY B N 1
ATOM 1645 C CA . GLY A 1 212 ? 21.270 29.625 37.877 1.00 9.23 207 GLY B CA 1
ATOM 1646 C C . GLY A 1 212 ? 19.887 29.447 37.264 1.00 10.26 207 GLY B C 1
ATOM 1647 O O . GLY A 1 212 ? 19.032 30.333 37.416 1.00 12.22 207 GLY B O 1
ATOM 1648 N N . VAL A 1 213 ? 19.658 28.324 36.576 1.00 9.58 208 VAL B N 1
ATOM 1649 C CA . VAL A 1 213 ? 18.309 28.015 36.057 1.00 9.40 208 VAL B CA 1
ATOM 1650 C C . VAL A 1 213 ? 17.661 26.969 36.979 1.00 9.69 208 VAL B C 1
ATOM 1651 O O . VAL A 1 213 ? 18.099 25.805 37.014 1.00 9.42 208 VAL B O 1
ATOM 1655 N N . THR A 1 214 ? 16.673 27.404 37.767 1.00 10.20 209 THR B N 1
ATOM 1656 C CA . THR A 1 214 ? 15.971 26.534 38.696 1.00 11.26 209 THR B CA 1
ATOM 1657 C C . THR A 1 214 ? 14.856 25.798 38.017 1.00 9.33 209 THR B C 1
ATOM 1658 O O . THR A 1 214 ? 14.455 24.736 38.486 1.00 8.99 209 THR B O 1
ATOM 1662 N N . GLN A 1 215 ? 14.263 26.426 36.997 1.00 8.07 210 GLN B N 1
ATOM 1663 C CA . GLN A 1 215 ? 13.179 25.788 36.254 1.00 7.22 210 GLN B CA 1
ATOM 1664 C C . GLN A 1 215 ? 13.178 26.275 34.826 1.00 6.23 210 GLN B C 1
ATOM 1665 O O . GLN A 1 215 ? 13.450 27.438 34.561 1.00 6.76 210 GLN B O 1
ATOM 1671 N N . TRP A 1 216 ? 12.834 25.360 33.915 1.00 5.81 211 TRP B N 1
ATOM 1672 C CA . TRP A 1 216 ? 12.671 25.728 32.512 1.00 5.68 211 TRP B CA 1
ATOM 1673 C C . TRP A 1 216 ? 11.255 26.166 32.194 1.00 6.00 211 TRP B C 1
ATOM 1674 O O . TRP A 1 216 ? 11.047 26.884 31.217 1.00 6.08 211 TRP B O 1
ATOM 1685 N N . GLY A 1 217 ? 10.295 25.725 33.009 1.00 6.16 212 GLY B N 1
ATOM 1686 C CA . GLY A 1 217 ? 8.895 26.065 32.792 1.00 5.96 212 GLY B CA 1
ATOM 1687 C C . GLY A 1 217 ? 8.699 27.570 32.772 1.00 7.25 212 GLY B C 1
ATOM 1688 O O . GLY A 1 217 ? 9.151 28.278 33.673 1.00 7.67 212 GLY B O 1
ATOM 1689 N N . GLY A 1 218 ? 8.004 28.055 31.753 1.00 7.01 213 GLY B N 1
ATOM 1690 C C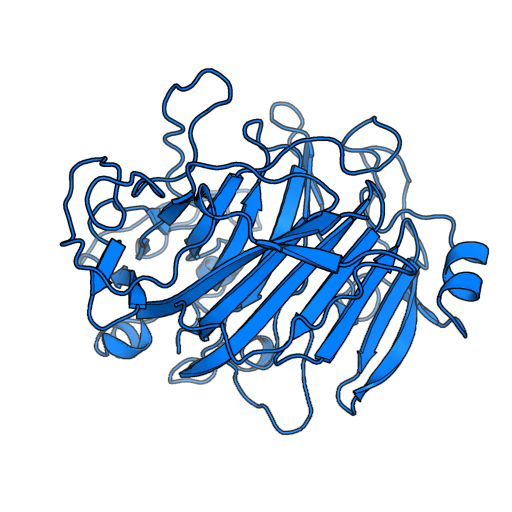A . GLY A 1 218 ? 7.792 29.503 31.595 1.00 8.44 213 GLY B CA 1
ATOM 1691 C C . GLY A 1 218 ? 8.899 30.256 30.880 1.00 8.66 213 GLY B C 1
ATOM 1692 O O . GLY A 1 218 ? 8.720 31.439 30.538 1.00 9.46 213 GLY B O 1
ATOM 1693 N N . LYS A 1 219 ? 10.034 29.596 30.638 1.00 7.97 214 LYS B N 1
ATOM 1694 C CA . LYS A 1 219 ? 11.141 30.223 29.897 1.00 8.55 214 LYS B CA 1
ATOM 1695 C C . LYS A 1 219 ? 10.967 29.951 28.412 1.00 8.52 214 LYS B C 1
ATOM 1696 O O . LYS A 1 219 ? 10.540 28.848 28.019 1.00 8.14 214 LYS B O 1
ATOM 1702 N N . THR A 1 220 ? 11.282 30.945 27.578 1.00 8.93 215 THR B N 1
ATOM 1703 C CA . THR A 1 220 ? 11.380 30.657 26.156 1.00 9.32 215 THR B CA 1
ATOM 1704 C C . THR A 1 220 ? 12.827 30.474 25.737 1.00 9.11 215 THR B C 1
ATOM 1705 O O . THR A 1 220 ? 13.711 31.309 26.018 1.00 10.61 215 THR B O 1
ATOM 1709 N N . ILE A 1 221 ? 13.046 29.332 25.111 1.00 7.60 216 ILE B N 1
ATOM 1710 C CA . ILE A 1 221 ? 14.369 28.879 24.742 1.00 7.35 216 ILE B CA 1
ATOM 1711 C C . ILE A 1 221 ? 14.374 28.551 23.251 1.00 6.52 216 ILE B C 1
ATOM 1712 O O . ILE A 1 221 ? 13.311 28.354 22.636 1.00 7.15 216 ILE B O 1
ATOM 1717 N N . ARG A 1 222 ? 15.566 28.490 22.666 1.00 6.55 217 ARG B N 1
ATOM 1718 C CA . ARG A 1 222 ? 15.751 27.832 21.377 1.00 7.52 217 ARG B CA 1
ATOM 1719 C C . ARG A 1 222 ? 16.389 26.486 21.652 1.00 7.09 217 ARG B C 1
ATOM 1720 O O . ARG A 1 222 ? 17.364 26.395 22.408 1.00 8.15 217 ARG B O 1
ATOM 1728 N N . ILE A 1 223 ? 15.841 25.434 21.070 1.00 5.86 218 ILE B N 1
ATOM 1729 C CA . ILE A 1 223 ? 16.412 24.096 21.280 1.00 5.84 218 ILE B CA 1
ATOM 1730 C C . ILE A 1 223 ? 16.366 23.339 19.955 1.00 5.46 218 ILE B C 1
ATOM 1731 O O . ILE A 1 223 ? 15.362 23.382 19.242 1.00 5.68 218 ILE B O 1
ATOM 1736 N N . GLY A 1 224 ? 17.443 22.636 19.653 1.00 5.55 219 GLY B N 1
ATOM 1737 C CA . GLY A 1 224 ? 17.527 21.947 18.363 1.00 5.27 219 GLY B CA 1
ATOM 1738 C C . GLY A 1 224 ? 18.439 20.755 18.407 1.00 6.07 219 GLY B C 1
ATOM 1739 O O . GLY A 1 224 ? 19.257 20.623 19.315 1.00 5.61 219 GLY B O 1
ATOM 1740 N N . VAL A 1 225 ? 18.275 19.887 17.422 1.00 5.65 220 VAL B N 1
ATOM 1741 C CA . VAL A 1 225 ? 19.166 18.758 17.216 1.00 6.56 220 VAL B CA 1
ATOM 1742 C C . VAL A 1 225 ? 19.728 18.776 15.808 1.00 6.62 220 VAL B C 1
ATOM 1743 O O . VAL A 1 225 ? 18.983 18.992 14.838 1.00 6.81 220 VAL B O 1
ATOM 1747 N N . ASN A 1 226 ? 21.043 18.571 15.715 1.00 6.50 221 ASN B N 1
ATOM 1748 C CA . ASN A 1 226 ? 21.694 18.361 14.431 1.00 6.54 221 ASN B CA 1
ATOM 1749 C C . ASN A 1 226 ? 21.890 16.863 14.290 1.00 7.07 221 ASN B C 1
ATOM 1750 O O . ASN A 1 226 ? 22.681 16.246 15.028 1.00 6.91 221 ASN B O 1
ATOM 1755 N N . TRP A 1 227 ? 21.097 16.263 13.398 1.00 7.50 222 TRP B N 1
ATOM 1756 C CA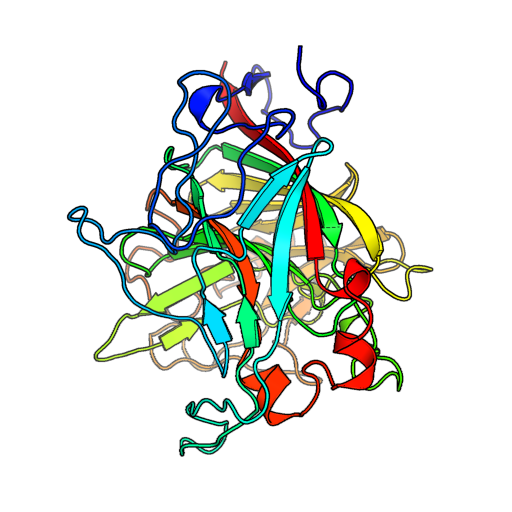 . TRP A 1 227 ? 21.173 14.840 13.114 1.00 7.42 222 TRP B CA 1
ATOM 1757 C C . TRP A 1 227 ? 22.168 14.696 11.971 1.00 8.34 222 TRP B C 1
ATOM 1758 O O . TRP A 1 227 ? 21.864 14.959 10.800 1.00 9.29 222 TRP B O 1
ATOM 1769 N N . VAL A 1 228 ? 23.393 14.353 12.347 1.00 8.62 223 VAL B N 1
ATOM 1770 C CA . VAL A 1 228 ? 24.544 14.446 11.461 1.00 8.76 223 VAL B CA 1
ATOM 1771 C C . VAL A 1 228 ? 24.628 13.234 10.541 1.00 9.20 223 VAL B C 1
ATOM 1772 O O . VAL A 1 228 ? 24.913 13.366 9.333 1.00 10.74 223 VAL B O 1
ATOM 1776 N N . SER A 1 229 ? 24.378 12.059 11.108 1.00 8.79 224 SER B N 1
ATOM 1777 C CA . SER A 1 229 ? 24.646 10.806 10.427 1.00 8.58 224 SER B CA 1
ATOM 1778 C C . SER A 1 229 ? 23.863 9.706 11.111 1.00 8.70 224 SER B C 1
ATOM 1779 O O . SER A 1 229 ? 23.172 9.962 12.099 1.00 9.01 224 SER B O 1
ATOM 1782 N N . PRO A 1 230 ? 23.980 8.466 10.624 1.00 8.63 225 PRO B N 1
ATOM 1783 C CA . PRO A 1 230 ? 23.368 7.352 11.359 1.00 9.28 225 PRO B CA 1
ATOM 1784 C C . PRO A 1 230 ? 23.802 7.231 12.828 1.00 9.34 225 PRO B C 1
ATOM 1785 O O . PRO A 1 230 ? 23.106 6.617 13.628 1.00 10.59 225 PRO B O 1
ATOM 1789 N N . THR A 1 231 ? 24.920 7.851 13.185 1.00 10.07 226 THR B N 1
ATOM 1790 C CA . THR A 1 231 ? 25.520 7.492 14.435 1.00 10.94 226 THR B CA 1
ATOM 1791 C C . THR A 1 231 ? 25.850 8.742 15.297 1.00 10.13 226 THR B C 1
ATOM 1792 O O . THR A 1 231 ? 26.332 8.619 16.418 1.00 9.79 226 THR B O 1
ATOM 1796 N N . ARG A 1 232 ? 25.483 9.931 14.813 1.00 8.73 227 ARG B N 1
ATOM 1797 C CA . ARG A 1 232 ? 25.831 11.180 15.532 1.00 7.84 227 ARG B CA 1
ATOM 1798 C C . ARG A 1 232 ? 24.689 12.190 15.634 1.00 7.30 227 ARG B C 1
ATOM 1799 O O . ARG A 1 232 ? 24.076 12.546 14.613 1.00 8.00 227 ARG B O 1
ATOM 1807 N N . LEU A 1 233 ? 24.453 12.650 16.869 1.00 7.61 228 LEU B N 1
ATOM 1808 C CA . LEU A 1 233 ? 23.465 13.698 17.192 1.00 7.09 228 LEU B CA 1
ATOM 1809 C C . LEU A 1 233 ? 24.144 14.792 17.982 1.00 7.46 228 LEU B C 1
ATOM 1810 O O . LEU A 1 233 ? 24.953 14.494 18.858 1.00 7.45 228 LEU B O 1
ATOM 1815 N N . GLU A 1 234 ? 23.784 16.047 17.704 1.00 6.75 229 GLU B N 1
ATOM 1816 C CA . GLU A 1 234 ? 24.296 17.175 18.486 1.00 6.16 229 GLU B CA 1
ATOM 1817 C C . GLU A 1 234 ? 23.110 17.996 18.961 1.00 6.37 229 GLU B C 1
ATOM 1818 O O . GLU A 1 234 ? 22.175 18.218 18.177 1.00 6.13 229 GLU B O 1
ATOM 1824 N N . TYR A 1 235 ? 23.134 18.428 20.228 1.00 4.92 230 TYR B N 1
ATOM 1825 C CA . TYR A 1 235 ? 22.035 19.189 20.826 1.00 5.47 230 TYR B CA 1
ATOM 1826 C C . TYR A 1 235 ? 22.465 20.612 21.127 1.00 5.44 230 TYR B C 1
ATOM 1827 O O . TYR A 1 235 ? 23.622 20.845 21.481 1.00 6.09 230 TYR B O 1
ATOM 1836 N N . PHE A 1 236 ? 21.527 21.546 20.974 1.00 6.07 231 PHE B N 1
ATOM 1837 C CA . PHE A 1 236 ? 21.792 22.986 21.117 1.00 6.27 231 PHE B CA 1
ATOM 1838 C C . PHE A 1 236 ? 20.680 23.624 21.919 1.00 6.45 231 PHE B C 1
ATOM 1839 O O . PHE A 1 236 ? 19.502 23.327 21.695 1.00 6.75 231 PHE B O 1
ATOM 1847 N N . VAL A 1 237 ? 21.056 24.495 22.862 1.00 5.91 232 VAL B N 1
ATOM 1848 C CA . VAL A 1 237 ? 20.106 25.278 23.649 1.00 6.85 232 VAL B CA 1
ATOM 1849 C C . VAL A 1 237 ? 20.573 26.718 23.609 1.00 6.99 232 VAL B C 1
ATOM 1850 O O . VAL A 1 237 ? 21.736 27.023 23.936 1.00 7.74 232 VAL B O 1
ATOM 1854 N N . ASP A 1 238 ? 19.667 27.588 23.183 1.00 7.49 233 ASP B N 1
ATOM 1855 C CA . ASP A 1 238 ? 19.948 29.021 23.068 1.00 8.50 233 ASP B CA 1
ATOM 1856 C C . ASP A 1 238 ? 21.236 29.313 22.279 1.00 8.79 233 ASP B C 1
ATOM 1857 O O . ASP A 1 238 ? 22.058 30.172 22.652 1.00 10.48 233 ASP B O 1
ATOM 1862 N N . GLY A 1 239 ? 21.418 28.577 21.190 1.00 8.86 234 GLY B N 1
ATOM 1863 C CA . GLY A 1 239 ? 22.542 28.805 20.301 1.00 8.59 234 GLY B CA 1
ATOM 1864 C C . GLY A 1 239 ? 23.866 28.163 20.688 1.00 8.62 234 GLY B C 1
ATOM 1865 O O . GLY A 1 239 ? 24.858 28.310 19.986 1.00 10.43 234 GLY B O 1
ATOM 1866 N N . GLN A 1 240 ? 23.884 27.467 21.821 1.00 8.58 235 GLN B N 1
ATOM 1867 C CA . GLN A 1 240 ? 25.111 26.863 22.342 1.00 8.94 235 GLN B CA 1
ATOM 1868 C C . GLN A 1 240 ? 25.013 25.355 22.183 1.00 8.19 235 GLN B C 1
ATOM 1869 O O . GLN A 1 240 ? 24.003 24.776 22.549 1.00 7.04 235 GLN B O 1
ATOM 1875 N N . MET A 1 241 ? 26.047 24.721 21.638 1.00 7.95 236 MET B N 1
ATOM 1876 C CA . MET A 1 241 ? 26.083 23.268 21.600 1.00 8.54 236 MET B CA 1
ATOM 1877 C C . MET A 1 241 ? 26.224 22.755 23.035 1.00 7.66 236 MET B C 1
ATOM 1878 O O . MET A 1 241 ? 27.113 23.210 23.767 1.00 8.17 236 MET B O 1
ATOM 1883 N N . VAL A 1 242 ? 25.353 21.829 23.440 1.00 5.68 237 VAL B N 1
ATOM 1884 C CA . VAL A 1 242 ? 25.377 21.349 24.831 1.00 5.69 237 VAL B CA 1
ATOM 1885 C C . VAL A 1 242 ? 25.617 19.847 24.989 1.00 5.60 237 VAL B C 1
ATOM 1886 O O . VAL A 1 242 ? 25.911 19.386 26.085 1.00 6.30 237 VAL B O 1
ATOM 1890 N N . ARG A 1 243 ? 25.477 19.082 23.910 1.00 6.07 238 ARG B N 1
ATOM 1891 C CA . ARG A 1 243 ? 25.653 17.634 23.993 1.00 5.67 238 ARG B CA 1
ATOM 1892 C C . ARG A 1 243 ? 25.914 17.024 22.620 1.00 6.08 238 ARG B C 1
ATOM 1893 O O . ARG A 1 243 ? 25.362 17.478 21.623 1.00 6.66 238 ARG B O 1
ATOM 1901 N N . ILE A 1 244 ? 26.770 16.006 22.576 1.00 6.32 239 ILE B N 1
ATOM 1902 C CA . ILE A 1 244 ? 26.961 15.203 21.375 1.00 7.08 239 ILE B CA 1
ATOM 1903 C C . ILE A 1 244 ? 26.857 13.736 21.774 1.00 7.09 239 ILE B C 1
ATOM 1904 O O . ILE A 1 244 ? 27.458 13.322 22.784 1.00 7.17 239 ILE B O 1
ATOM 1909 N N . LEU A 1 245 ? 26.095 12.953 20.998 1.00 7.43 240 LEU B N 1
ATOM 1910 C CA . LEU A 1 245 ? 26.145 11.491 21.054 1.00 8.73 240 LEU B CA 1
ATOM 1911 C C . LEU A 1 245 ? 26.797 11.054 19.767 1.00 8.32 240 LEU B C 1
ATOM 1912 O O . LEU A 1 245 ? 26.372 11.449 18.672 1.00 8.29 240 LEU B O 1
ATOM 1917 N N . ASP A 1 246 ? 27.861 10.278 19.870 1.00 8.54 241 ASP B N 1
ATOM 1918 C CA . ASP A 1 246 ? 28.571 9.862 18.669 1.00 8.75 241 ASP B CA 1
ATOM 1919 C C . ASP A 1 246 ? 28.934 8.400 18.791 1.00 8.48 241 ASP B C 1
ATOM 1920 O O . ASP A 1 246 ? 30.011 8.042 19.318 1.00 8.70 241 ASP B O 1
ATOM 1925 N N . ASN A 1 247 ? 28.024 7.563 18.282 1.00 8.21 242 ASN B N 1
ATOM 1926 C CA . ASN A 1 247 ? 28.188 6.100 18.215 1.00 8.62 242 ASN B CA 1
ATOM 1927 C C . ASN A 1 247 ? 28.208 5.405 19.587 1.00 7.94 242 ASN B C 1
ATOM 1928 O O . ASN A 1 247 ? 27.234 4.741 19.972 1.00 8.14 242 ASN B O 1
ATOM 1933 N N . ASP A 1 248 ? 29.315 5.549 20.324 1.00 8.27 243 ASP B N 1
ATOM 1934 C CA . ASP A 1 248 ? 29.515 4.844 21.590 1.00 8.07 243 ASP B CA 1
ATOM 1935 C C . ASP A 1 248 ? 30.087 5.754 22.679 1.00 8.09 243 ASP B C 1
ATOM 1936 O O . ASP A 1 248 ? 30.546 5.277 23.711 1.00 7.85 243 ASP B O 1
ATOM 1941 N N . ALA A 1 249 ? 30.014 7.064 22.428 1.00 7.75 244 ALA B N 1
ATOM 1942 C CA . ALA A 1 249 ? 30.582 8.071 23.321 1.00 7.52 244 ALA B CA 1
ATOM 1943 C C . ALA A 1 249 ? 29.697 9.292 23.391 1.00 7.61 244 ALA B C 1
ATOM 1944 O O . ALA A 1 249 ? 28.890 9.556 22.485 1.00 6.34 244 ALA B O 1
ATOM 1946 N N . VAL A 1 250 ? 29.880 10.057 24.459 1.00 6.94 245 VAL B N 1
ATOM 1947 C CA . VAL A 1 250 ? 29.038 11.203 24.745 1.00 7.83 245 VAL B CA 1
ATOM 1948 C C . VAL A 1 250 ? 29.937 12.355 25.181 1.00 7.41 245 VAL B C 1
ATOM 1949 O O . VAL A 1 250 ? 30.965 12.147 25.835 1.00 7.00 245 VAL B O 1
ATOM 1953 N N . GLN A 1 251 ? 29.551 13.575 24.815 1.00 6.57 246 GLN B N 1
ATOM 1954 C CA . GLN A 1 251 ? 30.133 14.753 25.463 1.00 7.56 246 GLN B CA 1
ATOM 1955 C C . GLN A 1 251 ? 28.989 15.670 25.831 1.00 7.25 246 GLN B C 1
ATOM 1956 O O . GLN A 1 251 ? 28.030 15.807 25.062 1.00 6.48 246 GLN B O 1
ATOM 1962 N N . THR A 1 252 ? 29.036 16.229 27.031 1.00 6.14 247 THR B N 1
ATOM 1963 C CA . THR A 1 252 ? 27.966 17.143 27.445 1.00 6.84 247 THR B CA 1
ATOM 1964 C C . THR A 1 252 ? 28.484 18.289 28.288 1.00 6.99 247 THR B C 1
ATOM 1965 O O . THR A 1 252 ? 29.492 18.156 28.998 1.00 6.99 247 THR B O 1
ATOM 1969 N N . ARG A 1 253 ? 27.858 19.448 28.103 1.00 6.25 248 ARG B N 1
ATOM 1970 C CA . ARG A 1 253 ? 28.213 20.615 28.909 1.00 6.76 248 ARG B CA 1
ATOM 1971 C C . ARG A 1 253 ? 27.622 20.458 30.279 1.00 6.72 248 ARG B C 1
ATOM 1972 O O . ARG A 1 253 ? 26.410 20.324 30.435 1.00 6.33 248 ARG B O 1
ATOM 1980 N N . LEU A 1 254 ? 28.512 20.482 31.273 1.00 6.01 249 LEU B N 1
ATOM 1981 C CA . LEU A 1 254 ? 28.150 20.441 32.671 1.00 6.03 249 LEU B CA 1
ATOM 1982 C C . LEU A 1 254 ? 27.467 21.737 33.095 1.00 6.16 249 LEU B C 1
ATOM 1983 O O . LEU A 1 254 ? 27.346 22.692 32.327 1.00 6.99 249 LEU B O 1
ATOM 1988 N N . ALA A 1 255 ? 27.032 21.763 34.342 1.00 6.47 250 ALA B N 1
ATOM 1989 C CA . ALA A 1 255 ? 26.264 22.903 34.854 1.00 6.51 250 ALA B CA 1
ATOM 1990 C C . ALA A 1 255 ? 26.994 24.243 34.711 1.00 6.42 250 ALA B C 1
ATOM 1991 O O . ALA A 1 255 ? 26.353 25.293 34.504 1.00 6.52 250 ALA B O 1
ATOM 1993 N N . ASP A 1 256 ? 28.320 24.199 34.826 1.00 6.85 251 ASP B N 1
ATOM 1994 C CA . ASP A 1 256 ? 29.133 25.411 34.693 1.00 7.61 251 ASP B CA 1
ATOM 1995 C C . ASP A 1 256 ? 29.551 25.714 33.258 1.00 7.92 251 ASP B C 1
ATOM 1996 O O . ASP A 1 256 ? 30.314 26.652 33.023 1.00 8.96 251 ASP B O 1
ATOM 2001 N N . GLY A 1 257 ? 29.071 24.904 32.313 1.00 8.10 252 GLY B N 1
ATOM 2002 C CA . GLY A 1 257 ? 29.352 25.121 30.893 1.00 9.18 252 GLY B CA 1
ATOM 2003 C C . GLY A 1 257 ? 30.518 24.312 30.357 1.00 10.46 252 GLY B C 1
ATOM 2004 O O . GLY A 1 257 ? 30.746 24.248 29.151 1.00 12.03 252 GLY B O 1
ATOM 2005 N N . THR A 1 258 ? 31.263 23.694 31.253 1.00 10.18 253 THR B N 1
ATOM 2006 C CA . THR A 1 258 ? 32.470 23.010 30.884 1.00 10.69 253 THR B CA 1
ATOM 2007 C C . THR A 1 258 ? 32.127 21.618 30.281 1.00 9.44 253 THR B C 1
ATOM 2008 O O . THR A 1 258 ? 31.140 20.976 30.670 1.00 9.55 253 THR B O 1
ATOM 2012 N N . TRP A 1 259 ? 32.912 21.178 29.304 1.00 8.83 254 TRP B N 1
ATOM 2013 C CA . TRP A 1 259 ? 32.644 19.884 28.635 1.00 8.09 254 TRP B CA 1
ATOM 2014 C C . TRP A 1 259 ? 33.108 18.695 29.445 1.00 7.87 254 TRP B C 1
ATOM 2015 O O . TRP A 1 259 ? 34.243 18.682 29.938 1.00 8.64 254 TRP B O 1
ATOM 2026 N N . GLN A 1 260 ? 32.248 17.682 29.550 1.00 7.87 255 GLN B N 1
ATOM 2027 C CA . GLN A 1 260 ? 32.649 16.383 30.097 1.00 6.91 255 GLN B CA 1
ATOM 2028 C C . GLN A 1 260 ? 32.455 15.289 29.052 1.00 6.87 255 GLN B C 1
ATOM 2029 O O . GLN A 1 260 ? 31.385 15.199 28.426 1.00 6.42 255 GLN B O 1
ATOM 2035 N N . TYR A 1 261 ? 33.475 14.443 28.881 1.00 5.82 256 TYR B N 1
ATOM 2036 C CA . TYR A 1 261 ? 33.469 13.381 27.867 1.00 6.27 256 TYR B CA 1
ATOM 2037 C C . TYR A 1 261 ? 33.278 12.083 28.592 1.00 6.27 256 TYR B C 1
ATOM 2038 O O . TYR A 1 261 ? 34.028 11.776 29.539 1.00 6.28 256 TYR B O 1
ATOM 2047 N N . THR A 1 262 ? 32.257 11.334 28.192 1.00 6.44 257 THR B N 1
ATOM 2048 C CA . THR A 1 262 ? 31.935 10.105 28.892 1.00 6.27 257 THR B CA 1
ATOM 2049 C C . THR A 1 262 ? 31.573 8.964 27.954 1.00 6.61 257 THR B C 1
ATOM 2050 O O . THR A 1 262 ? 31.332 9.166 26.776 1.00 6.67 257 THR B O 1
ATOM 2054 N N . TYR A 1 263 ? 31.573 7.753 28.486 1.00 6.54 258 TYR B N 1
ATOM 2055 C CA . TYR A 1 263 ? 31.150 6.588 27.705 1.00 6.87 258 TYR B CA 1
ATOM 2056 C C . TYR A 1 263 ? 30.633 5.520 28.694 1.00 6.95 258 TYR B C 1
ATOM 2057 O O . TYR A 1 263 ? 30.929 5.576 29.896 1.00 6.35 258 TYR B O 1
ATOM 2066 N N . PRO A 1 264 ? 29.825 4.567 28.210 1.00 7.03 259 PRO B N 1
ATOM 2067 C CA . PRO A 1 264 ? 29.245 3.551 29.096 1.00 7.79 259 PRO B CA 1
ATOM 2068 C C . PRO A 1 264 ? 30.279 2.671 29.796 1.00 8.61 259 PRO B C 1
ATOM 2069 O O . PRO A 1 264 ? 31.204 2.140 29.148 1.00 9.31 259 PRO B O 1
ATOM 2073 N N . ALA A 1 265 ? 30.120 2.546 31.112 1.00 8.47 260 ALA B N 1
ATOM 2074 C CA . ALA A 1 265 ? 31.007 1.710 31.928 1.00 9.15 260 ALA B CA 1
ATOM 2075 C C . ALA A 1 265 ? 30.654 0.229 31.814 1.00 9.79 260 ALA B C 1
ATOM 2076 O O . ALA A 1 265 ? 31.517 -0.631 31.970 1.00 9.71 260 ALA B O 1
ATOM 2078 N N . GLY A 1 266 ? 29.384 -0.094 31.589 1.00 9.43 261 GLY B N 1
ATOM 2079 C CA . GLY A 1 266 ? 29.012 -1.491 31.490 1.00 10.14 261 GLY B CA 1
ATOM 2080 C C . GLY A 1 266 ? 27.554 -1.752 31.213 1.00 10.64 261 GLY B C 1
ATOM 2081 O O . GLY A 1 266 ? 26.672 -0.940 31.549 1.00 9.89 261 GLY B O 1
ATOM 2082 N N . VAL A 1 267 ? 27.319 -2.899 30.580 1.00 10.69 262 VAL B N 1
ATOM 2083 C CA . VAL A 1 267 ? 25.992 -3.450 30.389 1.00 11.61 262 VAL B CA 1
ATOM 2084 C C . VAL A 1 267 ? 26.108 -4.941 30.592 1.00 12.76 262 VAL B C 1
ATOM 2085 O O . VAL A 1 267 ? 27.193 -5.526 30.456 1.00 12.95 262 VAL B O 1
ATOM 2089 N N . THR A 1 268 ? 24.971 -5.532 30.892 1.00 13.68 263 THR B N 1
ATOM 2090 C CA . THR A 1 268 ? 24.847 -6.934 31.199 1.00 15.95 263 THR B CA 1
ATOM 2091 C C . THR A 1 268 ? 24.988 -7.788 29.915 1.00 16.09 263 THR B C 1
ATOM 2092 O O . THR A 1 268 ? 25.448 -8.948 29.956 1.00 16.80 263 THR B O 1
ATOM 2096 N N . SER A 1 269 ? 24.611 -7.202 28.776 1.00 16.06 264 SER B N 1
ATOM 2097 C CA . SER A 1 269 ? 24.745 -7.810 27.451 1.00 15.66 264 SER B CA 1
ATOM 2098 C C . SER A 1 269 ? 24.563 -6.722 26.399 1.00 15.16 264 SER B C 1
ATOM 2099 O O . SER A 1 269 ? 23.868 -5.733 26.647 1.00 14.73 264 SER B O 1
ATOM 2102 N N . THR A 1 270 ? 25.175 -6.909 25.239 1.00 15.15 265 THR B N 1
ATOM 2103 C CA . THR A 1 270 ? 24.990 -5.995 24.120 1.00 15.31 265 THR B CA 1
ATOM 2104 C C . THR A 1 270 ? 23.925 -6.543 23.143 1.00 14.67 265 THR B C 1
ATOM 2105 O O . THR A 1 270 ? 23.718 -5.991 22.060 1.00 14.12 265 THR B O 1
ATOM 2109 N N . GLY A 1 271 ? 23.275 -7.632 23.551 1.00 15.25 266 GLY B N 1
ATOM 2110 C CA . GLY A 1 271 ? 22.127 -8.204 22.815 1.00 15.49 266 GLY B CA 1
ATOM 2111 C C . GLY A 1 271 ? 20.803 -7.785 23.427 1.00 14.96 266 GLY B C 1
ATOM 2112 O O . GLY A 1 271 ? 20.764 -6.996 24.381 1.00 14.25 266 GLY B O 1
ATOM 2113 N N . VAL A 1 272 ? 19.697 -8.323 22.912 1.00 14.85 267 VAL B N 1
ATOM 2114 C CA . VAL A 1 272 ? 18.372 -7.738 23.208 1.00 15.72 267 VAL B CA 1
ATOM 2115 C C . VAL A 1 272 ? 17.859 -7.841 24.647 1.00 15.78 267 VAL B C 1
ATOM 2116 O O . VAL A 1 272 ? 16.969 -7.094 25.056 1.00 15.40 267 VAL B O 1
ATOM 2120 N N . ASN A 1 273 ? 18.422 -8.755 25.425 1.00 16.04 268 ASN B N 1
ATOM 2121 C CA . ASN A 1 273 ? 18.018 -8.859 26.815 1.00 17.00 268 ASN B CA 1
ATOM 2122 C C . ASN A 1 273 ? 18.966 -8.152 27.789 1.00 16.59 268 ASN B C 1
ATOM 2123 O O . ASN A 1 273 ? 18.817 -8.272 29.008 1.00 16.78 268 ASN B O 1
ATOM 2128 N N . GLY A 1 274 ? 19.900 -7.376 27.238 1.00 15.75 269 GLY B N 1
ATOM 2129 C CA . GLY A 1 274 ? 20.843 -6.604 28.054 1.00 15.05 269 GLY B CA 1
ATOM 2130 C C . GLY A 1 274 ? 20.204 -5.521 28.921 1.00 14.68 269 GLY B C 1
ATOM 2131 O O . GLY A 1 274 ? 19.156 -4.954 28.574 1.00 13.61 269 GLY B O 1
ATOM 2132 N N . GLN A 1 275 ? 20.844 -5.229 30.052 1.00 13.98 270 GLN B N 1
ATOM 2133 C CA . GLN A 1 275 ? 20.434 -4.139 30.935 1.00 14.45 270 GLN B CA 1
ATOM 2134 C C . GLN A 1 275 ? 21.625 -3.246 31.260 1.00 12.51 270 GLN B C 1
ATOM 2135 O O . GLN A 1 275 ? 22.765 -3.685 31.257 1.00 11.93 270 GLN B O 1
ATOM 2141 N N . LEU A 1 276 ? 21.340 -1.994 31.574 1.00 11.42 271 LEU B N 1
ATOM 2142 C CA . LEU A 1 276 ? 22.376 -1.052 31.983 1.00 10.68 271 LEU B CA 1
ATOM 2143 C C . LEU A 1 276 ? 22.922 -1.401 33.362 1.00 11.31 271 LEU B C 1
ATOM 2144 O O . LEU A 1 276 ? 22.160 -1.772 34.251 1.00 11.97 271 LEU B O 1
ATOM 2149 N N . ILE A 1 277 ? 24.233 -1.268 33.542 1.00 10.85 272 ILE B N 1
ATOM 2150 C CA . ILE A 1 277 ? 24.791 -1.153 34.882 1.00 11.43 272 ILE B CA 1
ATOM 2151 C C . ILE A 1 277 ? 24.598 0.310 35.310 1.00 11.62 272 ILE B C 1
ATOM 2152 O O . ILE A 1 277 ? 24.921 1.229 34.548 1.00 10.42 272 ILE B O 1
ATOM 2157 N N . LYS A 1 278 ? 24.044 0.513 36.500 1.00 13.33 273 LYS B N 1
ATOM 2158 C CA . LYS A 1 278 ? 23.754 1.858 37.001 1.00 14.86 273 LYS B CA 1
ATOM 2159 C C . LYS A 1 278 ? 24.617 2.260 38.211 1.00 15.43 273 LYS B C 1
ATOM 2160 O O . LYS A 1 278 ? 25.156 1.401 38.935 1.00 16.59 273 LYS B O 1
ATOM 2166 N N . GLU A 1 279 ? 24.765 3.570 38.396 1.00 15.89 274 GLU B N 1
ATOM 2167 C CA . GLU A 1 279 ? 25.499 4.144 39.517 1.00 16.89 274 GLU B CA 1
ATOM 2168 C C . GLU A 1 279 ? 24.736 5.393 39.908 1.00 16.63 274 GLU B C 1
ATOM 2169 O O . GLU A 1 279 ? 24.451 6.236 39.058 1.00 15.84 274 GLU B O 1
ATOM 2175 N N . ASN A 1 280 ? 24.389 5.501 41.186 1.00 16.63 275 ASN B N 1
ATOM 2176 C CA . ASN A 1 280 ? 23.639 6.655 41.684 1.00 17.21 275 ASN B CA 1
ATOM 2177 C C . ASN A 1 280 ? 22.301 6.865 40.945 1.00 16.69 275 ASN B C 1
ATOM 2178 O O . ASN A 1 280 ? 21.855 8.006 40.778 1.00 16.68 275 ASN B O 1
ATOM 2183 N N . GLY A 1 281 ? 21.668 5.765 40.517 1.00 15.46 276 GLY B N 1
ATOM 2184 C CA . GLY A 1 281 ? 20.355 5.810 39.834 1.00 14.07 276 GLY B CA 1
ATOM 2185 C C . GLY A 1 281 ? 20.330 6.083 38.327 1.00 12.93 276 GLY B C 1
ATOM 2186 O O . GLY A 1 281 ? 19.259 6.174 37.714 1.00 14.08 276 GLY B O 1
ATOM 2187 N N . TYR A 1 282 ? 21.504 6.196 37.729 1.00 11.00 277 TYR B N 1
ATOM 2188 C CA . TYR A 1 282 ? 21.646 6.564 36.326 1.00 10.16 277 TYR B CA 1
ATOM 2189 C C . TYR A 1 282 ? 22.595 5.578 35.679 1.00 9.39 277 TYR B C 1
ATOM 2190 O O . TYR A 1 282 ? 23.311 4.864 36.386 1.00 10.12 277 TYR B O 1
ATOM 2199 N N . GLN A 1 283 ? 22.599 5.498 34.351 1.00 7.84 278 GLN B N 1
ATOM 2200 C CA . GLN A 1 283 ? 23.577 4.660 33.661 1.00 7.50 278 GLN B CA 1
ATOM 2201 C C . GLN A 1 283 ? 25.000 4.990 34.137 1.00 7.86 278 GLN B C 1
ATOM 2202 O O . GLN A 1 283 ? 25.404 6.160 34.174 1.00 8.44 278 GLN B O 1
ATOM 2208 N N . LYS A 1 284 ? 25.749 3.962 34.537 1.00 7.86 279 LYS B N 1
ATOM 2209 C CA . LYS A 1 284 ? 27.133 4.168 34.971 1.00 7.57 279 LYS B CA 1
ATOM 2210 C C . LYS A 1 284 ? 28.014 4.525 33.781 1.00 7.02 279 LYS B C 1
ATOM 2211 O O . LYS A 1 284 ? 28.039 3.809 32.762 1.00 7.90 279 LYS B O 1
ATOM 2217 N N . MET A 1 285 ? 28.725 5.648 33.910 1.00 7.19 280 MET B N 1
ATOM 2218 C CA . MET A 1 285 ? 29.565 6.150 32.824 1.00 6.63 280 MET B CA 1
ATOM 2219 C C . MET A 1 285 ? 30.982 6.389 33.345 1.00 6.65 280 MET B C 1
ATOM 2220 O O . MET A 1 285 ? 31.172 6.716 34.531 1.00 7.98 280 MET B O 1
ATOM 2225 N N . ASN A 1 286 ? 31.948 6.197 32.460 1.00 6.53 281 ASN B N 1
ATOM 2226 C CA . ASN A 1 286 ? 33.333 6.525 32.786 1.00 6.71 281 ASN B CA 1
ATOM 2227 C C . ASN A 1 286 ? 33.731 7.849 32.138 1.00 6.91 281 ASN B C 1
ATOM 2228 O O . ASN A 1 286 ? 33.132 8.275 31.164 1.00 7.26 281 ASN B O 1
ATOM 2233 N N . ILE A 1 287 ? 34.785 8.471 32.684 1.00 6.37 282 ILE B N 1
ATOM 2234 C CA . ILE A 1 287 ? 35.298 9.748 32.210 1.00 6.62 282 ILE B CA 1
ATOM 2235 C C . ILE A 1 287 ? 36.414 9.530 31.200 1.00 6.17 282 ILE B C 1
ATOM 2236 O O . ILE A 1 287 ? 37.315 8.691 31.418 1.00 7.02 282 ILE B O 1
ATOM 2241 N N . ALA A 1 288 ? 36.337 10.279 30.105 1.00 6.63 283 ALA B N 1
ATOM 2242 C CA . ALA A 1 288 ? 37.406 10.312 29.110 1.00 6.73 283 ALA B CA 1
ATOM 2243 C C . ALA A 1 288 ? 37.937 11.738 28.953 1.00 6.65 283 ALA B C 1
ATOM 2244 O O . ALA A 1 288 ? 37.450 12.672 29.600 1.00 6.82 283 ALA B O 1
ATOM 2246 N N . SER A 1 289 ? 38.953 11.912 28.119 1.00 7.58 284 SER B N 1
ATOM 2247 C CA . SER A 1 289 ? 39.571 13.226 28.016 1.00 7.45 284 SER B CA 1
ATOM 2248 C C . SER A 1 289 ? 39.283 13.984 26.714 1.00 7.44 284 SER B C 1
ATOM 2249 O O . SER A 1 289 ? 39.774 15.099 26.527 1.00 7.06 284 SER B O 1
ATOM 2252 N N . SER A 1 290 ? 38.491 13.371 25.825 1.00 7.17 285 SER B N 1
ATOM 2253 C CA . SER A 1 290 ? 38.060 14.005 24.575 1.00 8.05 285 SER B CA 1
ATOM 2254 C C . SER A 1 290 ? 37.021 13.067 24.003 1.00 7.81 285 SER B C 1
ATOM 2255 O O . SER A 1 290 ? 36.844 11.948 24.502 1.00 7.26 285 SER B O 1
ATOM 2258 N N . LEU A 1 291 ? 36.345 13.514 22.947 1.00 8.56 286 LEU B N 1
ATOM 2259 C CA . LEU A 1 291 ? 35.351 12.652 22.322 1.00 8.89 286 LEU B CA 1
ATOM 2260 C C . LEU A 1 291 ? 36.020 11.453 21.645 1.00 8.86 286 LEU B C 1
ATOM 2261 O O . LEU A 1 291 ? 35.536 10.327 21.771 1.00 8.06 286 LEU B O 1
ATOM 2266 N N . SER A 1 292 ? 37.148 11.691 20.969 1.00 8.99 287 SER B N 1
ATOM 2267 C CA . SER A 1 292 ? 37.905 10.580 20.349 1.00 10.24 287 SER B CA 1
ATOM 2268 C C . SER A 1 292 ? 38.421 9.584 21.387 1.00 9.31 287 SER B C 1
ATOM 2269 O O . SER A 1 292 ? 38.344 8.397 21.175 1.00 9.52 287 SER B O 1
ATOM 2272 N N . ASP A 1 293 ? 38.906 10.078 22.524 1.00 8.12 288 ASP B N 1
ATOM 2273 C CA . ASP A 1 293 ? 39.341 9.197 23.605 1.00 8.32 288 ASP B CA 1
ATOM 2274 C C . ASP A 1 293 ? 38.184 8.316 24.101 1.00 8.02 288 ASP B C 1
ATOM 2275 O O . ASP A 1 293 ? 38.356 7.114 24.304 1.00 8.13 288 ASP B O 1
ATOM 2280 N N . ALA A 1 294 ? 37.012 8.926 24.299 1.00 7.64 289 ALA B N 1
ATOM 2281 C CA . ALA A 1 294 ? 35.838 8.194 24.746 1.00 7.60 289 ALA B CA 1
ATOM 2282 C C . ALA A 1 294 ? 35.423 7.104 23.744 1.00 7.46 289 ALA B C 1
ATOM 2283 O O . ALA A 1 294 ? 35.168 5.987 24.131 1.00 7.47 289 ALA B O 1
ATOM 2285 N N . LYS A 1 295 ? 35.391 7.467 22.467 1.00 8.44 290 LYS B N 1
ATOM 2286 C CA . LYS A 1 295 ? 35.106 6.527 21.381 1.00 10.22 290 LYS B CA 1
ATOM 2287 C C . LYS A 1 295 ? 36.124 5.385 21.355 1.00 10.42 290 LYS B C 1
ATOM 2288 O O . LYS A 1 295 ? 35.754 4.229 21.186 1.00 11.03 290 LYS B O 1
ATOM 2294 N N . ASN A 1 296 ? 37.403 5.695 21.558 1.00 10.16 291 ASN B N 1
ATOM 2295 C CA . ASN A 1 296 ? 38.424 4.646 21.612 1.00 11.04 291 ASN B CA 1
ATOM 2296 C C . ASN A 1 296 ? 38.178 3.685 22.753 1.00 10.59 291 ASN B C 1
ATOM 2297 O O . ASN A 1 296 ? 38.296 2.468 22.589 1.00 11.41 291 ASN B O 1
ATOM 2302 N N . LYS A 1 297 ? 37.851 4.230 23.924 1.00 9.91 292 LYS B N 1
ATOM 2303 C CA . LYS A 1 297 ? 37.676 3.442 25.135 1.00 9.16 292 LYS B CA 1
ATOM 2304 C C . LYS A 1 297 ? 36.396 2.624 25.149 1.00 8.27 292 LYS B C 1
ATOM 2305 O O . LYS A 1 297 ? 36.329 1.558 25.773 1.00 9.31 292 LYS B O 1
ATOM 2311 N N . SER A 1 298 ? 35.370 3.134 24.483 1.00 8.12 293 SER B N 1
ATOM 2312 C CA . SER A 1 298 ? 34.050 2.531 24.619 1.00 8.00 293 SER B CA 1
ATOM 2313 C C . SER A 1 298 ? 33.860 1.286 23.772 1.00 8.19 293 SER B C 1
ATOM 2314 O O . SER A 1 298 ? 34.317 1.205 22.632 1.00 9.14 293 SER B O 1
ATOM 2317 N N . ASN A 1 299 ? 33.132 0.337 24.345 1.00 8.58 294 ASN B N 1
ATOM 2318 C CA . ASN A 1 299 ? 32.727 -0.868 23.642 1.00 9.28 294 ASN B CA 1
ATOM 2319 C C . ASN A 1 299 ? 31.224 -1.077 23.694 1.00 9.23 294 ASN B C 1
ATOM 2320 O O . ASN A 1 299 ? 30.733 -2.186 23.471 1.00 9.75 294 ASN B O 1
ATOM 2325 N N . ILE A 1 300 ? 30.486 -0.003 23.962 1.00 8.38 295 ILE B N 1
ATOM 2326 C CA . ILE A 1 300 ? 29.047 -0.095 24.167 1.00 8.65 295 ILE B CA 1
ATOM 2327 C C . ILE A 1 300 ? 28.394 1.054 23.431 1.00 8.54 295 ILE B C 1
ATOM 2328 O O . ILE A 1 300 ? 28.765 2.209 23.616 1.00 8.03 295 ILE B O 1
ATOM 2333 N N . SER A 1 301 ? 27.407 0.753 22.595 1.00 7.55 296 SER B N 1
ATOM 2334 C CA . SER A 1 301 ? 26.711 1.806 21.864 1.00 7.77 296 SER B CA 1
ATOM 2335 C C . SER A 1 301 ? 25.915 2.717 22.788 1.00 6.97 296 SER B C 1
ATOM 2336 O O . SER A 1 301 ? 25.324 2.258 23.764 1.00 7.84 296 SER B O 1
ATOM 2339 N N . VAL A 1 302 ? 25.920 4.010 22.468 1.00 6.61 297 VAL B N 1
ATOM 2340 C CA . VAL A 1 302 ? 25.054 4.965 23.159 1.00 7.17 297 VAL B CA 1
ATOM 2341 C C . VAL A 1 302 ? 23.795 5.234 22.332 1.00 7.16 297 VAL B C 1
ATOM 2342 O O . VAL A 1 302 ? 22.920 5.980 22.752 1.00 6.25 297 VAL B O 1
ATOM 2346 N N . ILE A 1 303 ? 23.720 4.624 21.149 1.00 6.71 298 ILE B N 1
ATOM 2347 C CA . ILE A 1 303 ? 22.523 4.695 20.298 1.00 7.20 298 ILE B CA 1
ATOM 2348 C C . ILE A 1 303 ? 21.589 3.516 20.585 1.00 7.43 298 ILE B C 1
ATOM 2349 O O . ILE A 1 303 ? 20.431 3.708 20.935 1.00 7.60 298 ILE B O 1
ATOM 2354 N N . ASP A 1 304 ? 22.128 2.297 20.469 1.00 7.15 299 ASP B N 1
ATOM 2355 C CA . ASP A 1 304 ? 21.347 1.060 20.564 1.00 8.02 299 ASP B CA 1
ATOM 2356 C C . ASP A 1 304 ? 22.221 0.001 21.266 1.00 7.93 299 ASP B C 1
ATOM 2357 O O . ASP A 1 304 ? 22.734 -0.919 20.607 1.00 8.20 299 ASP B O 1
ATOM 2362 N N . PRO A 1 305 ? 22.436 0.146 22.589 1.00 8.32 300 PRO B N 1
ATOM 2363 C CA . PRO A 1 305 ? 23.372 -0.749 23.294 1.00 8.75 300 PRO B CA 1
ATOM 2364 C C . PRO A 1 305 ? 22.943 -2.201 23.266 1.00 9.82 300 PRO B C 1
ATOM 2365 O O . PRO A 1 305 ? 23.803 -3.081 23.388 1.00 10.27 300 PRO B O 1
ATOM 2369 N N . PHE A 1 306 ? 21.637 -2.447 23.139 1.00 9.25 301 PHE B N 1
ATOM 2370 C CA . PHE A 1 306 ? 21.072 -3.811 23.200 1.00 9.45 301 PHE B CA 1
ATOM 2371 C C . PHE A 1 306 ? 20.618 -4.380 21.844 1.00 10.25 301 PHE B C 1
ATOM 2372 O O . PHE A 1 306 ? 19.947 -5.412 21.808 1.00 10.76 301 PHE B O 1
ATOM 2380 N N . ASN A 1 307 ? 20.991 -3.706 20.761 1.00 10.05 302 ASN B N 1
ATOM 2381 C CA . ASN A 1 307 ? 20.775 -4.205 19.401 1.00 10.09 302 ASN B CA 1
ATOM 2382 C C . ASN A 1 307 ? 19.305 -4.359 19.055 1.00 10.65 302 ASN B C 1
ATOM 2383 O O . ASN A 1 307 ? 18.913 -5.277 18.310 1.00 10.63 302 ASN B O 1
ATOM 2388 N N . TYR A 1 308 ? 18.484 -3.447 19.573 1.00 9.51 303 TYR B N 1
ATOM 2389 C CA . TYR A 1 308 ? 17.036 -3.500 19.322 1.00 9.65 303 TYR B CA 1
ATOM 2390 C C . TYR A 1 308 ? 16.715 -3.357 17.830 1.00 10.03 303 TYR B C 1
ATOM 2391 O O . TYR A 1 308 ? 15.721 -3.924 17.340 1.00 10.39 303 TYR B O 1
ATOM 2400 N N . LEU A 1 309 ? 17.527 -2.589 17.108 1.00 9.85 304 LEU B N 1
ATOM 2401 C CA . LEU A 1 309 ? 17.279 -2.304 15.685 1.00 10.17 304 LEU B CA 1
ATOM 2402 C C . LEU A 1 309 ? 17.827 -3.392 14.766 1.00 11.15 304 LEU B C 1
ATOM 2403 O O . LEU A 1 309 ? 17.490 -3.437 13.561 1.00 11.70 304 LEU B O 1
ATOM 2408 N N . ASN A 1 310 ? 18.696 -4.234 15.329 1.00 11.99 305 ASN B N 1
ATOM 2409 C CA . ASN A 1 310 ? 19.422 -5.249 14.555 1.00 13.32 305 ASN B CA 1
ATOM 2410 C C . ASN A 1 310 ? 19.937 -4.712 13.213 1.00 13.16 305 ASN B C 1
ATOM 2411 O O . ASN A 1 310 ? 19.768 -5.356 12.164 1.00 14.25 305 ASN B O 1
ATOM 2416 N N . ASN A 1 311 ? 20.566 -3.537 13.233 1.00 13.25 306 ASN B N 1
ATOM 2417 C CA . ASN A 1 311 ? 20.909 -2.848 11.996 1.00 13.36 306 ASN B CA 1
ATOM 2418 C C . ASN A 1 311 ? 22.291 -2.206 12.002 1.00 13.44 306 ASN B C 1
ATOM 2419 O O . ASN A 1 311 ? 22.573 -1.328 11.183 1.00 14.46 306 ASN B O 1
ATOM 2424 N N . GLY A 1 312 ? 23.147 -2.636 12.921 1.00 13.10 307 GLY B N 1
ATOM 2425 C CA . GLY A 1 312 ? 24.443 -1.980 13.072 1.00 12.81 307 GLY B CA 1
ATOM 2426 C C . GLY A 1 312 ? 24.409 -0.840 14.081 1.00 12.40 307 GLY B C 1
ATOM 2427 O O . GLY A 1 312 ? 25.347 -0.041 14.124 1.00 13.08 307 GLY B O 1
ATOM 2428 N N . ARG A 1 313 ? 23.331 -0.785 14.877 1.00 11.55 308 ARG B N 1
ATOM 2429 C CA . ARG A 1 313 ? 23.183 0.126 16.040 1.00 11.13 308 ARG B CA 1
ATOM 2430 C C . ARG A 1 313 ? 23.236 1.576 15.587 1.00 11.82 308 ARG B C 1
ATOM 2431 O O . ARG A 1 313 ? 24.032 2.391 16.068 1.00 11.61 308 ARG B O 1
ATOM 2439 N N . LYS A 1 314 ? 22.360 1.891 14.648 1.00 11.68 309 LYS B N 1
ATOM 2440 C CA . LYS A 1 314 ? 22.399 3.186 14.008 1.00 13.11 309 LYS B CA 1
ATOM 2441 C C . LYS A 1 314 ? 20.994 3.604 13.598 1.00 12.50 309 LYS B C 1
ATOM 2442 O O . LYS A 1 314 ? 20.088 2.766 13.465 1.00 13.20 309 LYS B O 1
ATOM 2448 N N . PHE A 1 315 ? 20.822 4.904 13.415 1.00 11.65 310 PHE B N 1
ATOM 2449 C CA . PHE A 1 315 ? 19.606 5.423 12.828 1.00 11.89 310 PHE B CA 1
ATOM 2450 C C . PHE A 1 315 ? 19.663 5.167 11.322 1.00 12.74 310 PHE B C 1
ATOM 2451 O O . PHE A 1 315 ? 20.731 5.217 10.694 1.00 13.92 310 PHE B O 1
ATOM 2459 N N . SER A 1 316 ? 18.520 4.873 10.737 1.00 11.87 311 SER B N 1
ATOM 2460 C CA . SER A 1 316 ? 18.507 4.540 9.325 1.00 11.92 311 SER B CA 1
ATOM 2461 C C . SER A 1 316 ? 17.214 4.940 8.639 1.00 11.70 311 SER B C 1
ATOM 2462 O O . SER A 1 316 ? 17.076 4.731 7.434 1.00 12.46 311 SER B O 1
ATOM 2465 N N . LYS A 1 317 ? 16.263 5.493 9.395 1.00 10.25 312 LYS B N 1
ATOM 2466 C CA . LYS A 1 317 ? 14.926 5.748 8.848 1.00 9.66 312 LYS B CA 1
ATOM 2467 C C . LYS A 1 317 ? 14.528 7.214 8.927 1.00 8.97 312 LYS B C 1
ATOM 2468 O O . LYS A 1 317 ? 14.790 7.889 9.941 1.00 8.49 312 LYS B O 1
ATOM 2474 N N . GLU A 1 318 ? 13.896 7.713 7.865 1.00 8.63 313 GLU B N 1
ATOM 2475 C CA . GLU A 1 318 ? 13.263 9.032 7.916 1.00 8.74 313 GLU B CA 1
ATOM 2476 C C . GLU A 1 318 ? 12.229 9.080 9.051 1.00 7.25 313 GLU B C 1
ATOM 2477 O O . GLU A 1 318 ? 11.624 8.061 9.438 1.00 7.46 313 GLU B O 1
ATOM 2483 N N . MET A 1 319 ? 12.022 10.288 9.562 1.00 6.75 314 MET B N 1
ATOM 2484 C CA . MET A 1 319 ? 11.208 10.497 10.752 1.00 6.35 314 MET B CA 1
ATOM 2485 C C . MET A 1 319 ? 10.178 11.616 10.596 1.00 5.94 314 MET B C 1
ATOM 2486 O O . MET A 1 319 ? 10.405 12.584 9.872 1.00 6.82 314 MET B O 1
ATOM 2491 N N . ASP A 1 320 ? 9.026 11.437 11.243 1.00 5.70 315 ASP B N 1
ATOM 2492 C CA . ASP A 1 320 ? 8.031 12.493 11.383 1.00 6.00 315 ASP B CA 1
ATOM 2493 C C . ASP A 1 320 ? 8.408 13.444 12.500 1.00 5.82 315 ASP B C 1
ATOM 2494 O O . ASP A 1 320 ? 8.826 13.014 13.580 1.00 6.13 315 ASP B O 1
ATOM 2499 N N . ILE A 1 321 ? 8.209 14.740 12.258 1.00 5.25 316 ILE B N 1
ATOM 2500 C CA . ILE A 1 321 ? 8.339 15.751 13.324 1.00 4.77 316 ILE B CA 1
ATOM 2501 C C . ILE A 1 321 ? 7.019 15.805 14.079 1.00 5.25 316 ILE B C 1
ATOM 2502 O O . ILE A 1 321 ? 5.957 16.012 13.467 1.00 5.61 316 ILE B O 1
ATOM 2507 N N . ILE A 1 322 ? 7.096 15.606 15.393 1.00 5.04 317 ILE B N 1
ATOM 2508 C CA . ILE A 1 322 ? 5.928 15.622 16.267 1.00 5.50 317 ILE B CA 1
ATOM 2509 C C . ILE A 1 322 ? 6.135 16.656 17.372 1.00 5.12 317 ILE B C 1
ATOM 2510 O O . ILE A 1 322 ? 7.224 16.779 17.951 1.00 5.27 317 ILE B O 1
ATOM 2515 N N . ILE A 1 323 ? 5.098 17.444 17.635 1.00 4.75 318 ILE B N 1
ATOM 2516 C CA . ILE A 1 323 ? 5.120 18.342 18.788 1.00 5.02 318 ILE B CA 1
ATOM 2517 C C . ILE A 1 323 ? 3.920 17.989 19.617 1.00 4.57 318 ILE B C 1
ATOM 2518 O O . ILE A 1 323 ? 2.814 17.840 19.085 1.00 5.02 318 ILE B O 1
ATOM 2523 N N . ASN A 1 324 ? 4.108 17.837 20.927 1.00 4.96 319 ASN B N 1
ATOM 2524 C CA . ASN A 1 324 ? 2.974 17.485 21.777 1.00 4.97 319 ASN B CA 1
ATOM 2525 C C . ASN A 1 324 ? 3.187 17.817 23.245 1.00 5.48 319 ASN B C 1
ATOM 2526 O O . ASN A 1 324 ? 4.251 18.291 23.634 1.00 4.99 319 ASN B O 1
ATOM 2531 N N . VAL A 1 325 ? 2.157 17.542 24.034 1.00 5.43 320 VAL B N 1
ATOM 2532 C CA . VAL A 1 325 ? 2.243 17.557 25.478 1.00 6.11 320 VAL B CA 1
ATOM 2533 C C . VAL A 1 325 ? 1.857 16.144 25.944 1.00 6.42 320 VAL B C 1
ATOM 2534 O O . VAL A 1 325 ? 0.982 15.516 25.351 1.00 5.75 320 VAL B O 1
ATOM 2538 N N . GLU A 1 326 ? 2.510 15.652 27.003 1.00 5.95 321 GLU B N 1
ATOM 2539 C CA . GLU A 1 326 ? 2.233 14.311 27.538 1.00 6.13 321 GLU B CA 1
ATOM 2540 C C . GLU A 1 326 ? 2.198 14.287 29.045 1.00 6.16 321 GLU B C 1
ATOM 2541 O O . GLU A 1 326 ? 3.017 14.930 29.701 1.00 6.75 321 GLU B O 1
ATOM 2547 N N . ASP A 1 327 ? 1.261 13.503 29.572 1.00 6.29 322 ASP B N 1
ATOM 2548 C CA . ASP A 1 327 ? 1.236 13.072 30.962 1.00 6.30 322 ASP B CA 1
ATOM 2549 C C . ASP A 1 327 ? 1.759 11.632 30.968 1.00 5.91 322 ASP B C 1
ATOM 2550 O O . ASP A 1 327 ? 1.017 10.682 30.719 1.00 5.56 322 ASP B O 1
ATOM 2555 N N . GLN A 1 328 ? 3.054 11.472 31.213 1.00 6.07 323 GLN B N 1
ATOM 2556 C CA . GLN A 1 328 ? 3.689 10.143 31.086 1.00 6.46 323 GLN B CA 1
ATOM 2557 C C . GLN A 1 328 ? 3.414 9.252 32.287 1.00 5.77 323 GLN B C 1
ATOM 2558 O O . GLN A 1 328 ? 3.184 9.739 33.401 1.00 5.96 323 GLN B O 1
ATOM 2564 N N . SER A 1 329 ? 3.454 7.935 32.078 1.00 5.51 324 SER B N 1
ATOM 2565 C CA . SER A 1 329 ? 3.111 6.998 33.131 1.00 5.66 324 SER B CA 1
ATOM 2566 C C . SER A 1 329 ? 3.901 7.196 34.409 1.00 5.82 324 SER B C 1
ATOM 2567 O O . SER A 1 329 ? 3.321 7.190 35.489 1.00 6.76 324 SER B O 1
ATOM 2570 N N . TRP A 1 330 ? 5.220 7.361 34.292 1.00 5.91 325 TRP B N 1
ATOM 2571 C CA . TRP A 1 330 ? 6.067 7.479 35.498 1.00 6.36 325 TRP B CA 1
ATOM 2572 C C . TRP A 1 330 ? 5.722 8.730 36.321 1.00 6.33 325 TRP B C 1
ATOM 2573 O O . TRP A 1 330 ? 5.665 8.685 37.566 1.00 7.38 325 TRP B O 1
ATOM 2584 N N . GLN A 1 331 ? 5.472 9.842 35.630 1.00 5.52 326 GLN B N 1
ATOM 2585 C CA . GLN A 1 331 ? 5.083 11.064 36.309 1.00 6.12 326 GLN B CA 1
ATOM 2586 C C . GLN A 1 331 ? 3.719 10.894 36.971 1.00 6.01 326 GLN B C 1
ATOM 2587 O O . GLN A 1 331 ? 3.535 11.280 38.127 1.00 6.78 326 GLN B O 1
ATOM 2593 N N . ALA A 1 332 ? 2.761 10.326 36.240 1.00 5.66 327 ALA B N 1
ATOM 2594 C CA . ALA A 1 332 ? 1.396 10.178 36.736 1.00 5.86 327 ALA B CA 1
ATOM 2595 C C . ALA A 1 332 ? 1.328 9.231 37.932 1.00 5.72 327 ALA B C 1
ATOM 2596 O O . ALA A 1 332 ? 0.628 9.514 38.916 1.00 5.69 327 ALA B O 1
ATOM 2598 N N . GLU A 1 333 ? 2.055 8.113 37.851 1.00 5.21 328 GLU B N 1
ATOM 2599 C CA . GLU A 1 333 ? 2.054 7.154 38.958 1.00 5.90 328 GLU B CA 1
ATOM 2600 C C . GLU A 1 333 ? 2.557 7.818 40.247 1.00 5.95 328 GLU B C 1
ATOM 2601 O O . GLU A 1 333 ? 2.016 7.564 41.337 1.00 6.42 328 GLU B O 1
ATOM 2607 N N . ALA A 1 334 ? 3.580 8.665 40.094 1.00 6.11 329 ALA B N 1
ATOM 2608 C CA . ALA A 1 334 ? 4.216 9.354 41.215 1.00 6.78 329 ALA B CA 1
ATOM 2609 C C . ALA A 1 334 ? 3.427 10.586 41.678 1.00 7.32 329 ALA B C 1
ATOM 2610 O O . ALA A 1 334 ? 3.851 11.265 42.624 1.00 8.22 329 ALA B O 1
ATOM 2612 N N . TYR A 1 335 ? 2.297 10.871 41.033 1.00 8.15 330 TYR B N 1
ATOM 2613 C CA . TYR A 1 335 ? 1.457 12.050 41.333 1.00 8.39 330 TYR B CA 1
ATOM 2614 C C . TYR A 1 335 ? 2.181 13.358 41.043 1.00 9.39 330 TYR B C 1
ATOM 2615 O O . TYR A 1 335 ? 1.825 14.425 41.572 1.00 9.81 330 TYR B O 1
ATOM 2624 N N . ARG A 1 336 ? 3.215 13.285 40.212 1.00 8.54 331 ARG B N 1
ATOM 2625 C CA . ARG A 1 336 ? 3.861 14.517 39.774 1.00 9.79 331 ARG B CA 1
ATOM 2626 C C . ARG A 1 336 ? 3.070 15.276 38.707 1.00 10.31 331 ARG B C 1
ATOM 2627 O O . ARG A 1 336 ? 3.305 16.466 38.536 1.00 12.23 331 ARG B O 1
ATOM 2635 N N . SER A 1 337 ? 2.099 14.613 38.054 1.00 10.05 332 SER B N 1
ATOM 2636 C CA . SER A 1 337 ? 1.153 15.242 37.097 1.00 10.89 332 SER B CA 1
ATOM 2637 C C . SER A 1 337 ? 0.411 16.400 37.718 1.00 10.67 332 SER B C 1
ATOM 2638 O O . SER A 1 337 ? 0.254 16.431 38.938 1.00 10.59 332 SER B O 1
ATOM 2641 N N . PRO A 1 338 ? -0.122 17.306 36.883 1.00 10.08 333 PRO B N 1
ATOM 2642 C CA . PRO A 1 338 ? -0.794 18.509 37.404 1.00 11.15 333 PRO B CA 1
ATOM 2643 C C . PRO A 1 338 ? -1.930 18.233 38.370 1.00 10.97 333 PRO B C 1
ATOM 2644 O O . PRO A 1 338 ? -2.642 17.233 38.234 1.00 10.76 333 PRO B O 1
ATOM 2648 N N . ASN A 1 339 ? -2.074 19.117 39.354 1.00 10.78 334 ASN B N 1
ATOM 2649 C CA . ASN A 1 339 ? -3.233 19.063 40.219 1.00 10.77 334 ASN B CA 1
ATOM 2650 C C . ASN A 1 339 ? -4.281 20.089 39.801 1.00 10.82 334 ASN B C 1
ATOM 2651 O O . ASN A 1 339 ? -4.058 20.907 38.903 1.00 10.78 334 ASN B O 1
ATOM 2656 N N . ALA A 1 340 ? -5.439 20.041 40.451 1.00 10.44 335 ALA B N 1
ATOM 2657 C CA . ALA A 1 340 ? -6.549 20.902 40.058 1.00 10.64 335 ALA B CA 1
ATOM 2658 C C . ALA A 1 340 ? -6.226 22.390 40.160 1.00 11.20 335 ALA B C 1
ATOM 2659 O O . ALA A 1 340 ? -6.583 23.167 39.274 1.00 12.04 335 ALA B O 1
ATOM 2661 N N . ALA A 1 341 ? -5.547 22.804 41.235 1.00 10.15 336 ALA B N 1
ATOM 2662 C CA . ALA A 1 341 ? -5.172 24.200 41.403 1.00 10.18 336 ALA B CA 1
ATOM 2663 C C . ALA A 1 341 ? -4.276 24.681 40.261 1.00 10.51 336 ALA B C 1
ATOM 2664 O O . ALA A 1 341 ? -4.484 25.765 39.711 1.00 11.25 336 ALA B O 1
ATOM 2666 N N . GLU A 1 342 ? -3.280 23.873 39.892 1.00 10.44 337 GLU B N 1
ATOM 2667 C CA . GLU A 1 342 ? -2.398 24.216 38.778 1.00 10.15 337 GLU B CA 1
ATOM 2668 C C . GLU A 1 342 ? -3.149 24.317 37.463 1.00 11.66 337 GLU B C 1
ATOM 2669 O O . GLU A 1 342 ? -2.854 25.181 36.655 1.00 11.38 337 GLU B O 1
ATOM 2675 N N . MET A 1 343 ? -4.114 23.420 37.260 1.00 13.06 338 MET B N 1
ATOM 2676 C CA . MET A 1 343 ? -4.902 23.391 36.029 1.00 14.69 338 MET B CA 1
ATOM 2677 C C . MET A 1 343 ? -5.855 24.573 35.916 1.00 15.16 338 MET B C 1
ATOM 2678 O O . MET A 1 343 ? -6.397 24.827 34.840 1.00 16.50 338 MET B O 1
ATOM 2683 N N . ALA A 1 344 ? -6.050 25.301 37.011 1.00 15.78 339 ALA B N 1
ATOM 2684 C CA . ALA A 1 344 ? -6.832 26.532 36.982 1.00 16.50 339 ALA B CA 1
ATOM 2685 C C . ALA A 1 344 ? -6.130 27.685 36.256 1.00 17.02 339 ALA B C 1
ATOM 2686 O O . ALA A 1 344 ? -6.771 28.665 35.879 1.00 18.04 339 ALA B O 1
ATOM 2688 N N . ASN A 1 345 ? -4.819 27.565 36.049 1.00 16.70 340 ASN B N 1
ATOM 2689 C CA . ASN A 1 345 ? -4.044 28.601 35.368 1.00 16.92 340 ASN B CA 1
ATOM 2690 C C . ASN A 1 345 ? -3.784 28.135 33.930 1.00 16.54 340 ASN B C 1
ATOM 2691 O O . ASN A 1 345 ? -2.891 27.317 33.692 1.00 15.67 340 ASN B O 1
ATOM 2696 N N . PHE A 1 346 ? -4.570 28.635 32.975 1.00 16.04 341 PHE B N 1
ATOM 2697 C CA . PHE A 1 346 ? -4.458 28.143 31.588 1.00 15.58 341 PHE B CA 1
ATOM 2698 C C . PHE A 1 346 ? -3.073 28.347 30.967 1.00 15.15 341 PHE B C 1
ATOM 2699 O O . PHE A 1 346 ? -2.537 27.437 30.326 1.00 15.02 341 PHE B O 1
ATOM 2707 N N . TYR A 1 347 ? -2.532 29.551 31.148 1.00 14.92 342 TYR B N 1
ATOM 2708 C CA . TYR A 1 347 ? -1.230 29.987 30.639 1.00 15.16 342 TYR B CA 1
ATOM 2709 C C . TYR A 1 347 ? -0.142 28.960 30.986 1.00 13.00 342 TYR B C 1
ATOM 2710 O O . TYR A 1 347 ? 0.763 28.691 30.187 1.00 11.70 342 TYR B O 1
ATOM 2719 N N . ASP A 1 348 ? -0.241 28.383 32.185 1.00 10.56 343 ASP B N 1
ATOM 2720 C CA . ASP A 1 348 ? 0.775 27.453 32.665 1.00 9.50 343 ASP B CA 1
ATOM 2721 C C . ASP A 1 348 ? 0.705 26.109 31.975 1.00 9.99 343 ASP B C 1
ATOM 2722 O O . ASP A 1 348 ? 1.672 25.329 32.063 1.00 9.64 343 ASP B O 1
ATOM 2727 N N . ASN A 1 349 ? -0.417 25.864 31.294 1.00 9.15 344 ASN B N 1
ATOM 2728 C CA . ASN A 1 349 ? -0.713 24.580 30.685 1.00 9.64 344 ASN B CA 1
ATOM 2729 C C . ASN A 1 349 ? -0.804 24.599 29.174 1.00 8.68 344 ASN B C 1
ATOM 2730 O O . ASN A 1 349 ? -1.440 23.725 28.579 1.00 8.67 344 ASN B O 1
ATOM 2735 N N . ASN A 1 350 ? -0.139 25.582 28.572 1.00 8.25 345 ASN B N 1
ATOM 2736 C CA . ASN A 1 350 ? -0.209 25.821 27.137 1.00 7.49 345 ASN B CA 1
ATOM 2737 C C . ASN A 1 350 ? 1.186 26.027 26.580 1.00 7.46 345 ASN B C 1
ATOM 2738 O O . ASN A 1 350 ? 1.834 27.040 26.830 1.00 8.75 345 ASN B O 1
ATOM 2743 N N . LEU A 1 351 ? 1.640 25.042 25.812 1.00 6.57 346 LEU B N 1
ATOM 2744 C CA . LEU A 1 351 ? 2.951 25.092 25.177 1.00 6.35 346 LEU B CA 1
ATOM 2745 C C . LEU A 1 351 ? 2.897 26.049 23.991 1.00 6.20 346 LEU B C 1
ATOM 2746 O O . LEU A 1 351 ? 2.024 25.914 23.156 1.00 6.95 346 LEU B O 1
ATOM 2751 N N . LEU A 1 352 ? 3.842 26.995 23.913 1.00 6.27 347 LEU B N 1
ATOM 2752 C CA . LEU A 1 352 ? 3.868 27.976 22.808 1.00 7.14 347 LEU B CA 1
ATOM 2753 C C . LEU 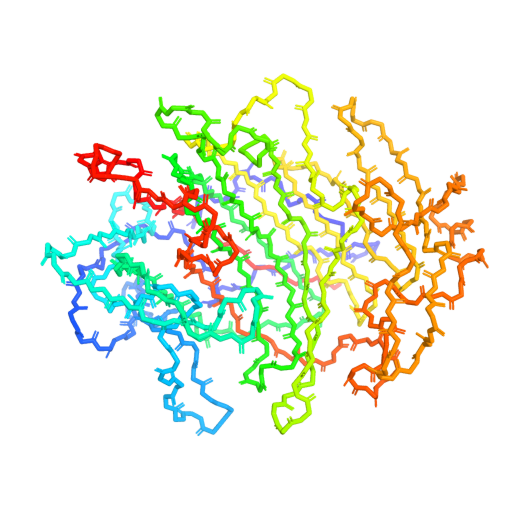A 1 352 ? 5.123 27.803 21.990 1.00 6.89 347 LEU B C 1
ATOM 2754 O O . LEU A 1 352 ? 6.229 27.951 22.517 1.00 8.31 347 LEU B O 1
ATOM 2759 N N . VAL A 1 353 ? 4.969 27.486 20.702 1.00 6.54 348 VAL B N 1
ATOM 2760 C CA . VAL A 1 353 ? 6.117 27.410 19.808 1.00 6.06 348 VAL B CA 1
ATOM 2761 C C . VAL A 1 353 ? 6.052 28.584 18.823 1.00 6.56 348 VAL B C 1
ATOM 2762 O O . VAL A 1 353 ? 5.157 28.690 17.981 1.00 6.91 348 VAL B O 1
ATOM 2766 N N . ASP A 1 354 ? 7.015 29.480 18.957 1.00 6.19 349 ASP B N 1
ATOM 2767 C CA . ASP A 1 354 ? 7.099 30.648 18.090 1.00 6.81 349 ASP B CA 1
ATOM 2768 C C . ASP A 1 354 ? 7.439 30.242 16.661 1.00 7.18 349 ASP B C 1
ATOM 2769 O O . ASP A 1 354 ? 6.866 30.772 15.697 1.00 7.71 349 ASP B O 1
ATOM 2774 N N . TRP A 1 355 ? 8.366 29.299 16.528 1.00 6.85 350 TRP B N 1
ATOM 2775 C CA . TRP A 1 355 ? 8.785 28.821 15.221 1.00 6.47 350 TRP B CA 1
ATOM 2776 C C . TRP A 1 355 ? 9.555 27.522 15.333 1.00 6.79 350 TRP B C 1
ATOM 2777 O O . TRP A 1 355 ? 10.118 27.206 16.379 1.00 6.33 350 TRP B O 1
ATOM 2788 N N . ILE A 1 356 ? 9.559 26.771 14.238 1.00 6.18 351 ILE B N 1
ATOM 2789 C CA . ILE A 1 356 ? 10.411 25.612 14.076 1.00 6.38 351 ILE B CA 1
ATOM 2790 C C . ILE A 1 356 ? 11.003 25.664 12.672 1.00 6.43 351 ILE B C 1
ATOM 2791 O O . ILE A 1 356 ? 10.278 25.836 11.681 1.00 7.20 351 ILE B O 1
ATOM 2796 N N . ARG A 1 357 ? 12.323 25.540 12.599 1.00 6.36 352 ARG B N 1
ATOM 2797 C CA . ARG A 1 357 ? 13.018 25.621 11.321 1.00 6.24 352 ARG B CA 1
ATOM 2798 C C . ARG A 1 357 ? 13.819 24.350 11.081 1.00 6.56 352 ARG B C 1
ATOM 2799 O O . ARG A 1 357 ? 14.321 23.720 12.026 1.00 7.55 352 ARG B O 1
ATOM 2807 N N . VAL A 1 358 ? 13.946 23.990 9.808 1.00 6.53 353 VAL B N 1
ATOM 2808 C CA . VAL A 1 358 ? 14.592 22.754 9.404 1.00 7.14 353 VAL B CA 1
ATOM 2809 C C . VAL A 1 358 ? 15.560 23.111 8.289 1.00 7.81 353 VAL B C 1
ATOM 2810 O O . VAL A 1 358 ? 15.159 23.765 7.317 1.00 8.22 353 VAL B O 1
ATOM 2814 N N . TYR A 1 359 ? 16.825 22.699 8.434 1.00 7.79 354 TYR B N 1
ATOM 2815 C CA . TYR A 1 359 ? 17.848 22.911 7.398 1.00 8.51 354 TYR B CA 1
ATOM 2816 C C . TYR A 1 359 ? 18.555 21.611 7.045 1.00 8.76 354 TYR B C 1
ATOM 2817 O O . TYR A 1 359 ? 18.624 20.676 7.851 1.00 9.05 354 TYR B O 1
ATOM 2826 N N . LYS A 1 360 ? 19.075 21.548 5.825 1.00 8.73 355 LYS B N 1
ATOM 2827 C CA . LYS A 1 360 ? 20.018 20.498 5.483 1.00 9.55 355 LYS B CA 1
ATOM 2828 C C . LYS A 1 360 ? 21.307 21.130 4.956 1.00 10.40 355 LYS B C 1
ATOM 2829 O O . LYS A 1 360 ? 21.256 22.205 4.353 1.00 11.10 355 LYS B O 1
ATOM 2835 N N . PRO A 1 361 ? 22.463 20.478 5.194 1.00 11.14 356 PRO B N 1
ATOM 2836 C CA . PRO A 1 361 ? 23.744 21.018 4.744 1.00 12.62 356 PRO B CA 1
ATOM 2837 C C . PRO A 1 361 ? 23.963 20.707 3.268 1.00 14.72 356 PRO B C 1
ATOM 2838 O O . PRO A 1 361 ? 23.746 19.567 2.832 1.00 14.97 356 PRO B O 1
ATOM 2842 N N . VAL A 1 362 ? 24.373 21.725 2.514 1.00 16.58 357 VAL B N 1
ATOM 2843 C CA . VAL A 1 362 ? 24.631 21.571 1.083 1.00 19.21 357 VAL B CA 1
ATOM 2844 C C . VAL A 1 362 ? 25.981 22.195 0.724 1.00 20.91 357 VAL B C 1
ATOM 2845 O O . VAL A 1 362 ? 26.385 23.200 1.313 1.00 20.82 357 VAL B O 1
ATOM 2849 N N . ASN A 1 363 ? 26.665 21.610 -0.251 1.00 22.97 358 ASN B N 1
ATOM 2850 C CA . ASN A 1 363 ? 27.859 22.266 -0.785 1.00 24.67 358 ASN B CA 1
ATOM 2851 C C . ASN A 1 363 ? 27.600 22.923 -2.137 1.00 25.02 358 ASN B C 1
ATOM 2852 O O . ASN A 1 363 ? 26.680 23.739 -2.273 1.00 25.44 358 ASN B O 1
#

Secondary structure (DSSP, 8-state):
--TTTTS---S---TT-EEEE-TTT-B---S-B---SS--EE-STT---EESSSPPPTTS-------STTEEE-TTSEEEETTEEEEEEE--TT-EEEEE-TTSSEEEEE-EEE-EEEESS-B-SSEEEEEEEE--SSSSEEEEEEE-TTSSEEEEEEEE-----TT-TTHHHHT-EE--EEEEEPTTS-EEE---BGGGEE--TT-S--TT-EEEEEEEEEETTEEEEEETTEEEEEEETTEEEEE-TTS-EEEEEE--BS-SSTT--B-EETTEE-EEEESSHHHHHHH--S-SS-TT-TT-SSSS--S-BEEEEEEE--HHHHHTT-SPPHHHHT-GGGGEEEEEEEEEEEEE-